Protein AF-A0A9W8Y6K2-F1 (afdb_monomer_lite)

Organism: NCBI:txid798079

pLDDT: mean 76.39, std 22.34, range [32.06, 98.31]

Structure (mmCIF, N/CA/C/O backbone):
data_AF-A0A9W8Y6K2-F1
#
_entry.id   AF-A0A9W8Y6K2-F1
#
loop_
_atom_site.group_PDB
_atom_site.id
_atom_site.type_symbol
_atom_site.label_atom_id
_atom_site.label_alt_id
_atom_site.label_comp_id
_atom_site.label_asym_id
_atom_site.label_entity_id
_atom_site.label_seq_id
_atom_site.pdbx_PDB_ins_code
_atom_site.Cartn_x
_atom_site.Cartn_y
_atom_site.Cartn_z
_atom_site.occupancy
_atom_site.B_iso_or_equiv
_atom_site.auth_seq_id
_atom_site.auth_comp_id
_atom_site.auth_asym_id
_atom_site.auth_atom_id
_atom_site.pdbx_PDB_model_num
ATOM 1 N N . MET A 1 1 ? 18.551 -2.194 75.663 1.00 46.19 1 MET A N 1
ATOM 2 C CA . MET A 1 1 ? 18.804 -1.343 74.480 1.00 46.19 1 MET A CA 1
ATOM 3 C C . MET A 1 1 ? 17.542 -0.547 74.169 1.00 46.19 1 MET A C 1
ATOM 5 O O . MET A 1 1 ? 16.538 -1.172 73.853 1.00 46.19 1 MET A O 1
ATOM 9 N N . PRO A 1 2 ? 17.542 0.784 74.341 1.00 42.97 2 PRO A N 1
ATOM 10 C CA . PRO A 1 2 ? 16.407 1.641 74.000 1.00 42.97 2 PRO A CA 1
ATOM 11 C C . PRO A 1 2 ? 16.516 2.227 72.570 1.00 42.97 2 PRO A C 1
ATOM 13 O O . PRO A 1 2 ? 17.624 2.311 72.036 1.00 42.97 2 PRO A O 1
ATOM 16 N N . PRO A 1 3 ? 15.392 2.627 71.938 1.00 51.25 3 PRO A N 1
ATOM 17 C CA . PRO A 1 3 ? 15.334 2.970 70.515 1.00 51.25 3 PRO A CA 1
ATOM 18 C C . PRO A 1 3 ? 15.754 4.418 70.205 1.00 51.25 3 PRO A C 1
ATOM 20 O O . PRO A 1 3 ? 15.460 5.353 70.956 1.00 51.25 3 PRO A O 1
ATOM 23 N N . ALA A 1 4 ? 16.406 4.604 69.052 1.00 50.44 4 ALA A N 1
ATOM 24 C CA . ALA A 1 4 ? 16.845 5.901 68.542 1.00 50.44 4 ALA A CA 1
ATOM 25 C C . ALA A 1 4 ? 15.690 6.703 67.909 1.00 50.44 4 ALA A C 1
ATOM 27 O O . ALA A 1 4 ? 14.851 6.180 67.175 1.00 50.44 4 ALA A O 1
ATOM 28 N N . LYS A 1 5 ? 15.660 8.000 68.229 1.00 55.72 5 LYS A N 1
ATOM 29 C CA . LYS A 1 5 ? 14.608 8.971 67.906 1.00 55.72 5 LYS A CA 1
ATOM 30 C C . LYS A 1 5 ? 14.723 9.509 66.472 1.00 55.72 5 LYS A C 1
ATOM 32 O O . LYS A 1 5 ? 15.800 9.886 66.023 1.00 55.72 5 LYS A O 1
ATOM 37 N N . ARG A 1 6 ? 13.565 9.642 65.812 1.00 43.78 6 ARG A N 1
ATOM 38 C CA . ARG A 1 6 ? 13.321 10.411 64.575 1.00 43.78 6 ARG A CA 1
ATOM 39 C C . ARG A 1 6 ? 13.702 11.889 64.747 1.00 43.78 6 ARG A C 1
ATOM 41 O O . ARG A 1 6 ? 13.221 12.533 65.677 1.00 43.78 6 ARG A O 1
ATOM 48 N N . GLN A 1 7 ? 14.457 12.446 63.798 1.00 52.84 7 GLN A N 1
ATOM 49 C CA . GLN A 1 7 ? 14.624 13.894 63.627 1.00 52.84 7 GLN A CA 1
ATOM 50 C C . GLN A 1 7 ? 13.705 14.422 62.517 1.00 52.84 7 GLN A C 1
ATOM 52 O O . GLN A 1 7 ? 13.618 13.862 61.426 1.00 52.84 7 GLN A O 1
ATOM 57 N N . LYS A 1 8 ? 13.011 15.515 62.835 1.00 43.62 8 LYS A N 1
ATOM 58 C CA . LYS A 1 8 ? 12.066 16.264 62.003 1.00 43.62 8 LYS A CA 1
ATOM 59 C C . LYS A 1 8 ? 12.804 17.522 61.525 1.00 43.62 8 LYS A C 1
ATOM 61 O O . LYS A 1 8 ? 13.255 18.292 62.366 1.00 43.62 8 LYS A O 1
ATOM 66 N N . LYS A 1 9 ? 12.955 17.732 60.213 1.00 47.44 9 LYS A N 1
ATOM 67 C CA . LYS A 1 9 ? 13.450 19.003 59.653 1.00 47.44 9 LYS A CA 1
ATOM 68 C C . LYS A 1 9 ? 12.265 19.844 59.186 1.00 47.44 9 LYS A C 1
ATOM 70 O O . LYS A 1 9 ? 11.603 19.510 58.212 1.00 47.44 9 LYS A O 1
ATOM 75 N N . THR A 1 10 ? 12.016 20.925 59.910 1.00 37.66 10 THR A N 1
ATOM 76 C CA . THR A 1 10 ? 11.231 22.092 59.494 1.00 37.66 10 THR A CA 1
ATOM 77 C C . THR A 1 10 ? 12.147 23.065 58.756 1.00 37.66 10 THR A C 1
ATOM 79 O O . THR A 1 10 ? 13.242 23.350 59.240 1.00 37.66 10 THR A O 1
ATOM 82 N N . ARG A 1 11 ? 11.703 23.607 57.619 1.00 42.69 11 ARG A N 1
ATOM 83 C CA . ARG A 1 11 ? 12.325 24.775 56.986 1.00 42.69 11 ARG A CA 1
ATOM 84 C C . ARG A 1 11 ? 11.222 25.777 56.654 1.00 42.69 11 ARG A C 1
ATOM 86 O O . ARG A 1 11 ? 10.416 25.529 55.767 1.00 42.69 11 ARG A O 1
ATOM 93 N N . ASN A 1 12 ? 11.199 26.864 57.420 1.00 38.53 12 ASN A N 1
ATOM 94 C CA . ASN A 1 12 ? 10.511 28.104 57.085 1.00 38.53 12 ASN A CA 1
ATOM 95 C C . ASN A 1 12 ? 11.448 28.946 56.214 1.00 38.53 12 ASN A C 1
ATOM 97 O O . ASN A 1 12 ? 12.635 29.060 56.523 1.00 38.53 12 ASN A O 1
ATOM 101 N N . SER A 1 13 ? 10.897 29.584 55.191 1.00 49.97 13 SER A N 1
ATOM 102 C CA . SER A 1 13 ? 11.364 30.886 54.717 1.00 49.97 13 SER A CA 1
ATOM 103 C C . SER A 1 13 ? 10.164 31.603 54.128 1.00 49.97 13 SER A C 1
ATOM 105 O O . SER A 1 13 ? 9.477 31.080 53.255 1.00 49.97 13 SER A O 1
ATOM 107 N N . ASP A 1 14 ? 9.929 32.758 54.719 1.00 41.88 14 ASP A N 1
ATOM 108 C CA . ASP A 1 14 ? 8.818 33.670 54.550 1.00 41.88 14 ASP A CA 1
ATOM 109 C C . ASP A 1 14 ? 9.194 34.776 53.546 1.00 41.88 14 ASP A C 1
ATOM 111 O O . ASP A 1 14 ? 10.378 35.019 53.310 1.00 41.88 14 ASP A O 1
ATOM 115 N N . VAL A 1 15 ? 8.165 35.495 53.085 1.00 41.09 15 VAL A N 1
ATOM 116 C CA . VAL A 1 15 ? 8.182 36.901 52.621 1.00 41.09 15 VAL A CA 1
ATOM 117 C C . VAL A 1 15 ? 8.773 37.223 51.233 1.00 41.09 15 VAL A C 1
ATOM 119 O O . VAL A 1 15 ? 9.983 37.260 51.025 1.00 41.09 15 VAL A O 1
ATOM 122 N N . SER A 1 16 ? 7.895 37.633 50.300 1.00 44.41 16 SER A N 1
ATOM 123 C CA . SER A 1 16 ? 7.721 39.053 49.896 1.00 44.41 16 SER A CA 1
ATOM 124 C C . SER A 1 16 ? 6.604 39.228 48.852 1.00 44.41 16 SER A C 1
ATOM 126 O O . SER A 1 16 ? 6.629 38.609 47.792 1.00 44.41 16 SER A O 1
ATOM 128 N N . GLN A 1 17 ? 5.642 40.106 49.155 1.00 48.38 17 GLN A N 1
ATOM 129 C CA . GLN A 1 17 ? 4.711 40.731 48.205 1.00 48.38 17 GLN A CA 1
ATOM 130 C C . GLN A 1 17 ? 5.398 41.907 47.493 1.00 48.38 17 GLN A C 1
ATOM 132 O O . GLN A 1 17 ? 6.101 42.660 48.162 1.00 48.38 17 GLN A O 1
ATOM 137 N N . ALA A 1 18 ? 5.110 42.121 46.203 1.00 39.31 18 ALA A N 1
ATOM 138 C CA . ALA A 1 18 ? 4.993 43.455 45.597 1.00 39.31 18 ALA A CA 1
ATOM 139 C C . ALA A 1 18 ? 4.354 43.387 44.192 1.00 39.31 18 ALA A C 1
ATOM 141 O O . ALA A 1 18 ? 4.832 42.678 43.311 1.00 39.31 18 ALA A O 1
ATOM 142 N N . ASP A 1 19 ? 3.252 44.124 44.056 1.00 40.62 19 ASP A N 1
ATOM 143 C CA . ASP A 1 19 ? 2.810 44.987 42.952 1.00 40.62 19 ASP A CA 1
ATOM 144 C C . ASP A 1 19 ? 2.919 44.553 41.479 1.00 40.62 19 ASP A C 1
ATOM 146 O O . ASP A 1 19 ? 3.982 44.380 40.893 1.00 40.62 19 ASP A O 1
ATOM 150 N N . SER A 1 20 ? 1.751 44.535 40.829 1.00 45.69 20 SER A N 1
ATOM 151 C CA . SER A 1 20 ? 1.578 44.510 39.373 1.00 45.69 20 SER A CA 1
ATOM 152 C C . SER A 1 20 ? 1.097 45.873 38.866 1.00 45.69 20 SER A C 1
ATOM 154 O O . SER A 1 20 ? 0.128 46.401 39.419 1.00 45.69 20 SER A O 1
ATOM 156 N N . PRO A 1 21 ? 1.635 46.388 37.746 1.00 54.62 21 PRO A N 1
ATOM 157 C CA . PRO A 1 21 ? 0.923 47.348 36.920 1.00 54.62 21 PRO A CA 1
ATOM 158 C C . PRO A 1 21 ? 0.493 46.755 35.569 1.00 54.62 21 PRO A C 1
ATOM 160 O O . PRO A 1 21 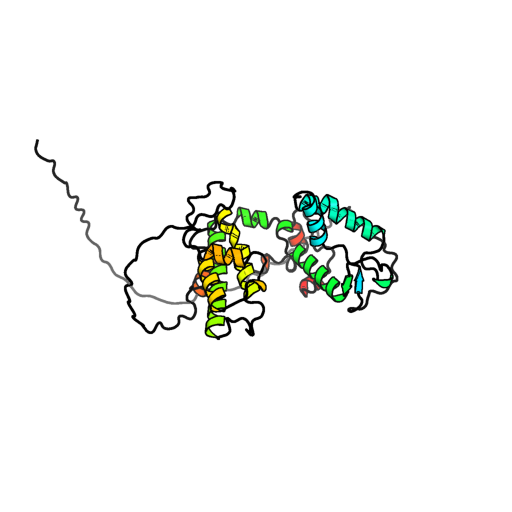? 1.166 45.930 34.956 1.00 54.62 21 PRO A O 1
ATOM 163 N N . LYS A 1 22 ? -0.670 47.234 35.119 1.00 51.78 22 LYS A N 1
ATOM 164 C CA . LYS A 1 22 ? -1.253 47.078 33.781 1.00 51.78 22 LYS A CA 1
ATOM 165 C C . LYS A 1 22 ? -0.475 47.871 32.722 1.00 51.78 22 LYS A C 1
ATOM 167 O O . LYS A 1 22 ? -0.221 49.049 32.945 1.00 51.78 22 LYS A O 1
ATOM 172 N N . SER A 1 23 ? -0.313 47.286 31.537 1.00 38.06 23 SER A N 1
ATOM 173 C CA . SER A 1 23 ? -0.364 47.883 30.177 1.00 38.06 23 SER A CA 1
ATOM 174 C C . SER A 1 23 ? 0.177 46.811 29.211 1.00 38.06 23 SER A C 1
ATOM 176 O O . SER A 1 23 ? 0.961 45.974 29.632 1.00 38.06 23 SER A O 1
ATOM 178 N N . GLY A 1 24 ? -0.181 46.653 27.941 1.00 33.06 24 GLY A N 1
ATOM 179 C CA . GLY A 1 24 ? -0.973 47.376 26.951 1.00 33.06 24 GLY A CA 1
ATOM 180 C C . GLY A 1 24 ? -0.531 46.850 25.565 1.00 33.06 24 GLY A C 1
ATOM 181 O O . GLY A 1 24 ? 0.609 46.420 25.451 1.00 33.06 24 GLY A O 1
ATOM 182 N N . ALA A 1 25 ? -1.446 46.862 24.585 1.00 36.91 25 ALA A N 1
ATOM 183 C CA . ALA A 1 25 ? -1.280 46.868 23.111 1.00 36.91 25 ALA A CA 1
ATOM 184 C C . ALA A 1 25 ? -0.186 45.976 22.462 1.00 36.91 25 ALA A C 1
ATOM 186 O O . ALA A 1 25 ? 0.996 46.101 22.740 1.00 36.91 25 ALA A O 1
ATOM 187 N N . ASP A 1 26 ? -0.513 44.991 21.624 1.00 39.78 26 ASP A N 1
ATOM 188 C CA . ASP A 1 26 ? -1.070 45.072 20.257 1.00 39.78 26 ASP A CA 1
ATOM 189 C C . ASP A 1 26 ? -0.074 45.544 19.167 1.00 39.78 26 ASP A C 1
ATOM 191 O O . ASP A 1 26 ? 0.612 46.552 19.304 1.00 39.78 26 ASP A O 1
ATOM 195 N N . SER A 1 27 ? -0.086 44.800 18.053 1.00 43.47 27 SER A N 1
ATOM 196 C CA . SER A 1 27 ? 0.518 45.054 16.736 1.00 43.47 27 SER A CA 1
ATOM 197 C C . SER A 1 27 ? 2.053 45.076 16.585 1.00 43.47 27 SER A C 1
ATOM 199 O O . SER A 1 27 ? 2.699 46.117 16.701 1.00 43.47 27 SER A O 1
ATOM 201 N N . SER A 1 28 ? 2.604 43.991 16.030 1.00 37.81 28 SER A N 1
ATOM 202 C CA . SER A 1 28 ? 3.792 44.046 15.163 1.00 37.81 28 SER A CA 1
ATOM 203 C C . SER A 1 28 ? 3.487 43.453 13.782 1.00 37.81 28 SER A C 1
ATOM 205 O O . SER A 1 28 ? 3.447 42.244 13.569 1.00 37.81 28 SER A O 1
ATOM 207 N N . LYS A 1 29 ? 3.253 44.366 12.832 1.00 40.91 29 LYS A N 1
ATOM 208 C CA . LYS A 1 29 ? 3.307 44.145 11.385 1.00 40.91 29 LYS A CA 1
ATOM 209 C C . LYS A 1 29 ? 4.752 43.833 10.990 1.00 40.91 29 LYS A C 1
ATOM 211 O O . LYS A 1 29 ? 5.634 44.652 11.239 1.00 40.91 29 LYS A O 1
ATOM 216 N N . THR A 1 30 ? 4.996 42.707 10.331 1.00 36.72 30 THR A N 1
ATOM 217 C CA . THR A 1 30 ? 6.243 42.467 9.598 1.00 36.72 30 THR A CA 1
ATOM 218 C C . THR A 1 30 ? 6.095 42.995 8.173 1.00 36.72 30 THR A C 1
ATOM 220 O O . THR A 1 30 ? 5.321 42.479 7.370 1.00 36.72 30 THR A O 1
ATOM 223 N N . ASN A 1 31 ? 6.834 44.070 7.891 1.00 32.06 31 ASN A N 1
ATOM 224 C CA . ASN A 1 31 ? 7.101 44.574 6.549 1.00 32.06 31 ASN A CA 1
ATOM 225 C C . ASN A 1 31 ? 7.901 43.524 5.769 1.00 32.06 31 ASN A C 1
ATOM 227 O O . ASN A 1 31 ? 8.999 43.155 6.177 1.00 32.06 31 ASN A O 1
ATOM 231 N N . MET A 1 32 ? 7.358 43.084 4.636 1.00 38.00 32 MET A N 1
ATOM 232 C CA . MET A 1 32 ? 8.141 42.528 3.540 1.00 38.00 32 MET A CA 1
ATOM 233 C C . MET A 1 32 ? 8.604 43.687 2.670 1.00 38.00 32 MET A C 1
ATOM 235 O O . MET A 1 32 ? 7.769 44.401 2.125 1.00 38.00 32 MET A O 1
ATOM 239 N N . ASN A 1 33 ? 9.913 43.877 2.581 1.00 43.91 33 ASN A N 1
ATOM 240 C CA . ASN A 1 33 ? 10.610 44.470 1.448 1.00 43.91 33 ASN A CA 1
ATOM 241 C C . ASN A 1 33 ? 12.092 44.340 1.764 1.00 43.91 33 ASN A C 1
ATOM 243 O O . ASN A 1 33 ? 12.583 45.116 2.567 1.00 43.91 33 ASN A O 1
ATOM 247 N N . ASP A 1 34 ? 12.764 43.377 1.143 1.00 37.81 34 ASP A N 1
ATOM 248 C CA . ASP A 1 34 ? 14.104 43.622 0.629 1.00 37.81 34 ASP A CA 1
ATOM 249 C C . ASP A 1 34 ? 14.299 42.797 -0.642 1.00 37.81 34 ASP A C 1
ATOM 251 O O . ASP A 1 34 ? 14.126 41.580 -0.702 1.00 37.81 34 ASP A O 1
ATOM 255 N N . ARG A 1 35 ? 14.526 43.568 -1.698 1.00 44.28 35 ARG A N 1
ATOM 256 C CA . ARG A 1 35 ? 14.715 43.203 -3.089 1.00 44.28 35 ARG A CA 1
ATOM 257 C C . ARG A 1 35 ? 16.220 43.224 -3.297 1.00 44.28 35 ARG A C 1
ATOM 259 O O . ARG A 1 35 ? 16.773 44.297 -3.519 1.00 44.28 35 ARG A O 1
ATOM 266 N N . GLU A 1 36 ? 16.872 42.070 -3.226 1.00 40.31 36 GLU A N 1
ATOM 267 C CA . GLU A 1 36 ? 18.277 41.957 -3.614 1.00 40.31 36 GLU A CA 1
ATOM 268 C C . GLU A 1 36 ? 18.395 41.535 -5.081 1.00 40.31 36 GLU A C 1
ATOM 270 O O . GLU A 1 36 ? 18.145 40.407 -5.495 1.00 40.31 36 GLU A O 1
ATOM 275 N N . THR A 1 37 ? 18.670 42.571 -5.864 1.00 37.56 37 THR A N 1
ATOM 276 C CA . THR A 1 37 ? 19.507 42.668 -7.058 1.00 37.56 37 THR A CA 1
ATOM 277 C C . THR A 1 37 ? 20.209 41.382 -7.509 1.00 37.56 37 THR A C 1
ATOM 279 O O . THR A 1 37 ? 21.143 40.894 -6.879 1.00 37.56 37 THR A O 1
ATOM 282 N N . LEU A 1 38 ? 19.801 40.916 -8.690 1.00 35.91 38 LEU A N 1
ATOM 283 C CA . LEU A 1 38 ? 20.507 39.944 -9.518 1.00 35.91 38 LEU A CA 1
ATOM 284 C C . LEU A 1 38 ? 21.890 40.487 -9.906 1.00 35.91 38 LEU A C 1
ATOM 286 O O . LEU A 1 38 ? 21.989 41.496 -10.605 1.00 35.91 38 LEU A O 1
ATOM 290 N N . GLY A 1 39 ? 22.940 39.799 -9.463 1.00 33.88 39 GLY A N 1
ATOM 291 C CA . GLY A 1 39 ? 24.280 39.906 -10.025 1.00 33.88 39 GLY A CA 1
ATOM 292 C C . GLY A 1 39 ? 24.435 38.903 -11.163 1.00 33.88 39 GLY A C 1
ATOM 293 O O . GLY A 1 39 ? 24.404 37.695 -10.939 1.00 33.88 39 GLY A O 1
ATOM 294 N N . GLU A 1 40 ? 24.585 39.413 -12.382 1.00 44.75 40 GLU A N 1
ATOM 295 C CA . GLU A 1 40 ? 25.023 38.648 -13.546 1.00 44.75 40 GLU A CA 1
ATOM 296 C C . GLU A 1 40 ? 26.432 38.094 -13.293 1.00 44.75 40 GLU A C 1
ATOM 298 O O . GLU A 1 40 ? 27.392 38.851 -13.150 1.00 44.75 40 GLU A O 1
ATOM 303 N N . ILE A 1 41 ? 26.570 36.767 -13.269 1.00 39.19 41 ILE A N 1
ATOM 304 C CA . ILE A 1 41 ? 27.863 36.096 -13.413 1.00 39.19 41 ILE A CA 1
ATOM 305 C C . ILE A 1 41 ? 27.817 35.310 -14.720 1.00 39.19 41 ILE A C 1
ATOM 307 O O . ILE A 1 41 ? 27.288 34.204 -14.804 1.00 39.19 41 ILE A O 1
ATOM 311 N N . SER A 1 42 ? 28.372 35.933 -15.757 1.00 44.38 42 SER A N 1
ATOM 312 C CA . SER A 1 42 ? 28.774 35.291 -17.004 1.00 44.38 42 SER A CA 1
ATOM 313 C C . SER A 1 42 ? 30.038 34.468 -16.739 1.00 44.38 42 SER A C 1
ATOM 315 O O . SER A 1 42 ? 31.146 35.001 -16.774 1.00 44.38 42 SER A O 1
ATOM 317 N N . GLY A 1 43 ? 29.864 33.176 -16.462 1.00 33.97 43 GLY A N 1
ATOM 318 C CA . GLY A 1 43 ? 30.931 32.176 -16.404 1.00 33.97 43 GLY A CA 1
ATOM 319 C C . GLY A 1 43 ? 30.813 31.222 -17.587 1.00 33.97 43 GLY A C 1
ATOM 320 O O . GLY A 1 43 ? 29.940 30.362 -17.617 1.00 33.97 43 GLY A O 1
ATOM 321 N N . ASN A 1 44 ? 31.667 31.429 -18.583 1.00 45.19 44 ASN A N 1
ATOM 322 C CA . ASN A 1 44 ? 31.786 30.618 -19.785 1.00 45.19 44 ASN A CA 1
ATOM 323 C C . ASN A 1 44 ? 32.783 29.480 -19.514 1.00 45.19 44 ASN A C 1
ATOM 325 O O . ASN A 1 44 ? 33.960 29.632 -19.823 1.00 45.19 44 ASN A O 1
ATOM 329 N N . ASP A 1 45 ? 32.318 28.369 -18.940 1.00 34.69 45 ASP A N 1
ATOM 330 C CA . ASP A 1 45 ? 33.115 27.146 -18.791 1.00 34.69 45 ASP A CA 1
ATOM 331 C C . ASP A 1 45 ? 32.521 26.032 -19.654 1.00 34.69 45 ASP A C 1
ATOM 333 O O . ASP A 1 45 ? 31.600 25.303 -19.282 1.00 34.69 45 ASP A O 1
ATOM 337 N N . GLY A 1 46 ? 33.073 25.918 -20.862 1.00 40.94 46 GLY A N 1
ATOM 338 C CA . GLY A 1 46 ? 32.866 24.784 -21.746 1.00 40.94 46 GLY A CA 1
ATOM 339 C C . GLY A 1 46 ? 33.574 23.549 -21.200 1.00 40.94 46 GLY A C 1
ATOM 340 O O . GLY A 1 46 ? 34.698 23.253 -21.595 1.00 40.94 46 GLY A O 1
ATOM 341 N N . VAL A 1 47 ? 32.900 22.805 -20.325 1.00 35.38 47 VAL A N 1
ATOM 342 C CA . VAL A 1 47 ? 33.283 21.433 -19.979 1.00 35.38 47 VAL A CA 1
ATOM 343 C C . VAL A 1 47 ? 32.361 20.487 -20.739 1.00 35.38 47 VAL A C 1
ATOM 345 O O . VAL A 1 47 ? 31.216 20.241 -20.367 1.00 35.38 47 VAL A O 1
ATOM 348 N N . ASN A 1 48 ? 32.872 19.979 -21.859 1.00 41.41 48 ASN A N 1
ATOM 349 C CA . ASN A 1 48 ? 32.245 18.927 -22.647 1.00 41.41 48 ASN A CA 1
ATOM 350 C C . ASN A 1 48 ? 32.335 17.597 -21.879 1.00 41.41 48 ASN A C 1
ATOM 352 O O . ASN A 1 48 ? 33.237 16.794 -22.111 1.00 41.41 48 ASN A O 1
ATOM 356 N N . HIS A 1 49 ? 31.416 17.376 -20.938 1.00 36.84 49 HIS A N 1
ATOM 357 C CA . HIS A 1 49 ? 31.179 16.056 -20.367 1.00 36.84 49 HIS A CA 1
ATOM 358 C C . HIS A 1 49 ? 30.330 15.241 -21.347 1.00 36.84 49 HIS A C 1
ATOM 360 O O . HIS A 1 49 ? 29.101 15.291 -21.334 1.00 36.84 49 HIS A O 1
ATOM 366 N N . GLN A 1 50 ? 30.999 14.463 -22.200 1.00 35.50 50 GLN A N 1
ATOM 367 C CA . GLN A 1 50 ? 30.368 13.313 -22.839 1.00 35.50 50 GLN A CA 1
ATOM 368 C C . GLN A 1 50 ? 29.979 12.322 -21.739 1.00 35.50 50 GLN A C 1
ATOM 370 O O . GLN A 1 50 ? 30.826 11.637 -21.171 1.00 35.50 50 GLN A O 1
ATOM 375 N N . SER A 1 51 ? 28.690 12.303 -21.408 1.00 36.28 51 SER A N 1
ATOM 376 C CA . SER A 1 51 ? 28.095 11.324 -20.504 1.00 36.28 51 SER A CA 1
ATOM 377 C C . SER A 1 51 ? 28.070 9.953 -21.197 1.00 36.28 51 SER A C 1
ATOM 379 O O . SER A 1 51 ? 27.447 9.833 -22.256 1.00 36.28 51 SER A O 1
ATOM 381 N N . PRO A 1 52 ? 28.717 8.912 -20.647 1.00 36.41 52 PRO A N 1
ATOM 382 C CA . PRO A 1 52 ? 28.606 7.555 -21.150 1.00 36.41 52 PRO A CA 1
ATOM 383 C C . PRO A 1 52 ? 27.375 6.925 -20.498 1.00 36.41 52 PRO A C 1
ATOM 385 O O . PRO A 1 52 ? 27.477 6.257 -19.482 1.00 36.41 52 PRO A O 1
ATOM 388 N N . ASN A 1 53 ? 26.195 7.254 -21.012 1.00 38.59 53 ASN A N 1
ATOM 389 C CA . ASN A 1 53 ? 24.971 6.475 -20.825 1.00 38.59 53 ASN A CA 1
ATOM 390 C C . ASN A 1 53 ? 23.946 6.979 -21.840 1.00 38.59 53 ASN A C 1
ATOM 392 O O . ASN A 1 53 ? 22.915 7.560 -21.514 1.00 38.59 53 ASN A O 1
ATOM 396 N N . GLN A 1 54 ? 24.259 6.769 -23.116 1.00 35.38 54 GLN A N 1
ATOM 397 C CA . GLN A 1 54 ? 23.188 6.452 -24.043 1.00 35.38 54 GLN A CA 1
ATOM 398 C C . GLN A 1 54 ? 22.758 5.048 -23.642 1.00 35.38 54 GLN A C 1
ATOM 400 O O . GLN A 1 54 ? 23.463 4.086 -23.940 1.00 35.38 54 GLN A O 1
ATOM 405 N N . SER A 1 55 ? 21.643 4.939 -22.915 1.00 44.88 55 SER A N 1
ATOM 406 C CA . SER A 1 55 ? 20.844 3.726 -23.003 1.00 44.88 55 SER A CA 1
ATOM 407 C C . SER A 1 55 ? 20.749 3.423 -24.491 1.00 44.88 55 SER A C 1
ATOM 409 O O . SER A 1 55 ? 20.405 4.305 -25.289 1.00 44.88 55 SER A O 1
ATOM 411 N N . GLU A 1 56 ? 21.200 2.237 -24.891 1.00 42.06 56 GLU A N 1
ATOM 412 C CA . GLU A 1 56 ? 20.950 1.752 -26.232 1.00 42.06 56 GLU A CA 1
ATOM 413 C C . GLU A 1 56 ? 19.435 1.818 -26.389 1.00 42.06 56 GLU A C 1
ATOM 415 O O . GLU A 1 56 ? 18.693 0.988 -25.869 1.00 42.06 56 GLU A O 1
ATOM 420 N N . LYS A 1 57 ? 18.955 2.888 -27.033 1.00 47.28 57 LYS A N 1
ATOM 421 C CA . LYS A 1 57 ? 17.671 2.892 -27.700 1.00 47.28 57 LYS A CA 1
ATOM 422 C C . LYS A 1 57 ? 17.805 1.727 -28.654 1.00 47.28 57 LYS A C 1
ATOM 424 O O . LYS A 1 57 ? 18.386 1.900 -29.729 1.00 47.28 57 LYS A O 1
ATOM 429 N N . ASP A 1 58 ? 17.358 0.554 -28.200 1.00 51.50 58 ASP A N 1
ATOM 430 C CA . ASP A 1 58 ? 16.971 -0.567 -29.034 1.00 51.50 58 ASP A CA 1
ATOM 431 C C . ASP A 1 58 ? 16.283 0.112 -30.215 1.00 51.50 58 ASP A C 1
ATOM 433 O O . ASP A 1 58 ? 15.229 0.734 -30.054 1.00 51.50 58 ASP A O 1
ATOM 437 N N . LYS A 1 59 ? 16.972 0.166 -31.362 1.00 48.50 59 LYS A N 1
ATOM 438 C CA . LYS A 1 59 ? 16.428 0.717 -32.599 1.00 48.50 59 LYS A CA 1
ATOM 439 C C . LYS A 1 59 ? 15.390 -0.303 -33.031 1.00 48.50 59 LYS A C 1
ATOM 441 O O . LYS A 1 59 ? 15.663 -1.122 -33.901 1.00 48.50 59 LYS A O 1
ATOM 446 N N . SER A 1 60 ? 14.267 -0.333 -32.318 1.00 52.53 60 SER A N 1
ATOM 447 C CA . SER A 1 60 ? 13.141 -1.175 -32.639 1.00 52.53 60 SER A CA 1
ATOM 448 C C . SER A 1 60 ? 12.699 -0.720 -34.014 1.00 52.53 60 SER A C 1
ATOM 450 O O . SER A 1 60 ? 12.366 0.445 -34.248 1.00 52.53 60 SER A O 1
ATOM 452 N N . ASP A 1 61 ? 12.843 -1.643 -34.943 1.00 52.72 61 ASP A N 1
ATOM 453 C CA . ASP A 1 61 ? 12.525 -1.510 -36.348 1.00 52.72 61 ASP A CA 1
ATOM 454 C C . ASP A 1 61 ? 10.990 -1.483 -36.475 1.00 52.72 61 ASP A C 1
ATOM 456 O O . ASP A 1 61 ? 10.375 -2.438 -36.929 1.00 52.72 61 ASP A O 1
ATOM 460 N N . ASP A 1 62 ? 10.338 -0.440 -35.948 1.00 51.31 62 ASP A N 1
ATOM 461 C CA . ASP A 1 62 ? 8.887 -0.413 -35.759 1.00 51.31 62 ASP A CA 1
ATOM 462 C C . ASP A 1 62 ? 8.255 0.809 -36.422 1.00 51.31 62 ASP A C 1
ATOM 464 O O . ASP A 1 62 ? 8.101 1.893 -35.866 1.00 51.31 62 ASP A O 1
ATOM 468 N N . THR A 1 63 ? 7.818 0.574 -37.655 1.00 67.69 63 THR A N 1
ATOM 469 C CA . THR A 1 63 ? 6.730 1.323 -38.297 1.00 67.69 63 THR A CA 1
ATOM 470 C C . THR A 1 63 ? 5.352 0.768 -37.911 1.00 67.69 63 THR A C 1
ATOM 472 O O . THR A 1 63 ? 4.342 1.163 -38.499 1.00 67.69 63 THR A O 1
ATOM 475 N N . LYS A 1 64 ? 5.272 -0.156 -36.942 1.00 80.62 64 LYS A N 1
ATOM 476 C CA . LYS A 1 64 ? 3.995 -0.670 -36.446 1.00 80.62 64 LYS A CA 1
ATOM 477 C C . LYS A 1 64 ? 3.313 0.405 -35.603 1.00 80.62 64 LYS A C 1
ATOM 479 O O . LYS A 1 64 ? 3.899 0.946 -34.674 1.00 80.62 64 LYS A O 1
ATOM 484 N N . ALA A 1 65 ? 2.075 0.727 -35.964 1.00 90.62 65 ALA A N 1
ATOM 485 C CA . ALA A 1 65 ? 1.233 1.590 -35.148 1.00 90.62 65 ALA A CA 1
ATOM 486 C C . ALA A 1 65 ? 0.989 0.936 -33.779 1.00 90.62 65 ALA A C 1
ATOM 488 O O . ALA A 1 65 ? 0.834 -0.286 -33.709 1.00 90.62 65 ALA A O 1
ATOM 489 N N . ASP A 1 66 ? 0.916 1.751 -32.726 1.00 91.94 66 ASP A N 1
ATOM 490 C CA . ASP A 1 66 ? 0.590 1.273 -31.383 1.00 91.94 66 ASP A CA 1
ATOM 491 C C . ASP A 1 66 ? -0.755 0.516 -31.366 1.00 91.94 66 ASP A C 1
ATOM 493 O O . ASP A 1 66 ? -1.679 0.880 -32.111 1.00 91.94 66 ASP A O 1
ATOM 497 N N . PRO A 1 67 ? -0.903 -0.518 -30.513 1.00 95.19 67 PRO A N 1
ATOM 498 C CA . PRO A 1 67 ? -2.175 -1.207 -30.330 1.00 95.19 67 PRO A CA 1
ATOM 499 C C . PRO A 1 67 ? -3.290 -0.240 -29.915 1.00 95.19 67 PRO A C 1
ATOM 501 O O . PRO A 1 67 ? -3.067 0.755 -29.219 1.00 95.19 67 PRO A O 1
ATOM 504 N N . LYS A 1 68 ? -4.533 -0.535 -30.304 1.00 96.00 68 LYS A N 1
ATOM 505 C CA . LYS A 1 68 ? -5.687 0.236 -29.825 1.00 96.00 68 LYS A CA 1
ATOM 506 C C . LYS A 1 68 ? -5.881 -0.007 -28.323 1.00 96.00 68 LYS A C 1
ATOM 508 O O . LYS A 1 68 ? -5.543 -1.082 -27.837 1.00 96.00 68 LYS A O 1
ATOM 513 N N . PRO A 1 69 ? -6.522 0.917 -27.583 1.00 95.75 69 PRO A N 1
ATOM 514 C CA . PRO A 1 69 ? -6.713 0.784 -26.132 1.00 95.75 69 PRO A CA 1
ATOM 515 C C . PRO A 1 69 ? -7.313 -0.558 -25.666 1.00 95.75 69 PRO A C 1
ATOM 517 O O . PRO A 1 69 ? -6.981 -1.052 -24.590 1.00 95.75 69 PRO A O 1
ATOM 520 N N . HIS A 1 70 ? -8.186 -1.163 -26.476 1.00 97.19 70 HIS A N 1
ATOM 521 C CA . HIS A 1 70 ? -8.860 -2.430 -26.166 1.00 97.19 70 HIS A CA 1
ATOM 522 C C . HIS A 1 70 ? -8.257 -3.647 -26.877 1.00 97.19 70 HIS A C 1
ATOM 524 O O . HIS A 1 70 ? -8.804 -4.744 -26.766 1.00 97.19 70 HIS A O 1
ATOM 530 N N . ASP A 1 71 ? -7.154 -3.470 -27.605 1.00 97.62 71 ASP A N 1
ATOM 531 C CA . ASP A 1 71 ? -6.408 -4.601 -28.136 1.00 97.62 71 ASP A CA 1
ATOM 532 C C . ASP A 1 71 ? -5.709 -5.319 -26.976 1.00 97.62 71 ASP A C 1
ATOM 534 O O . ASP A 1 71 ? -5.263 -4.705 -26.003 1.00 97.62 71 ASP A O 1
ATOM 538 N N . TYR A 1 72 ? -5.638 -6.643 -27.066 1.00 97.94 72 TYR A N 1
ATOM 539 C CA . TYR A 1 72 ? -4.876 -7.449 -26.123 1.00 97.94 72 TYR A CA 1
ATOM 540 C C . TYR A 1 72 ? -3.448 -7.589 -26.626 1.00 97.94 72 TYR A C 1
ATOM 542 O O . TYR A 1 72 ? -3.223 -7.787 -27.820 1.00 97.94 72 TYR A O 1
ATOM 550 N N . ILE A 1 73 ? -2.503 -7.546 -25.697 1.00 98.12 73 ILE A N 1
ATOM 551 C CA . ILE A 1 73 ? -1.090 -7.809 -25.936 1.00 98.12 73 ILE A CA 1
ATOM 552 C C . ILE A 1 73 ? -0.616 -8.956 -25.048 1.00 98.12 73 ILE A C 1
ATOM 554 O O . ILE A 1 73 ? -1.161 -9.187 -23.967 1.00 98.12 73 ILE A O 1
ATOM 558 N N . CYS A 1 74 ? 0.411 -9.668 -25.491 1.00 98.19 74 CYS A N 1
ATOM 559 C CA . CYS A 1 74 ? 1.163 -10.583 -24.649 1.00 98.19 74 CYS A CA 1
ATOM 560 C C . CYS A 1 74 ? 2.009 -9.786 -23.642 1.00 98.19 74 CYS A C 1
ATOM 562 O O . CYS A 1 74 ? 2.758 -8.884 -24.021 1.00 98.19 74 CYS A O 1
ATOM 564 N N . ILE A 1 75 ? 1.903 -10.125 -22.359 1.00 97.38 75 ILE A N 1
ATOM 565 C CA . ILE A 1 75 ? 2.744 -9.566 -21.288 1.00 97.38 75 ILE A CA 1
ATOM 566 C C . ILE A 1 75 ? 3.755 -10.608 -20.823 1.00 97.38 75 ILE A C 1
ATOM 568 O O . ILE A 1 75 ? 3.595 -11.795 -21.107 1.00 97.38 75 ILE A O 1
ATOM 572 N N . HIS A 1 76 ? 4.781 -10.175 -20.096 1.00 96.31 76 HIS A N 1
ATOM 573 C CA . HIS A 1 76 ? 5.690 -11.121 -19.467 1.00 96.31 76 HIS A CA 1
ATOM 574 C C . HIS A 1 76 ? 4.955 -11.996 -18.438 1.00 96.31 76 HIS A C 1
ATOM 576 O O . HIS A 1 76 ? 3.953 -11.572 -17.852 1.00 96.31 76 HIS A O 1
ATOM 582 N N . ARG A 1 77 ? 5.445 -13.223 -18.222 1.00 95.81 77 ARG A N 1
ATOM 583 C CA . ARG A 1 77 ? 5.017 -14.087 -17.116 1.00 95.81 77 ARG A CA 1
ATOM 584 C C . ARG A 1 77 ? 4.991 -13.292 -15.805 1.00 95.81 77 ARG A C 1
ATOM 586 O O . ARG A 1 77 ? 6.021 -12.760 -15.434 1.00 95.81 77 ARG A O 1
ATOM 593 N N . PRO A 1 78 ? 3.866 -13.222 -15.072 1.00 95.31 78 PRO A N 1
ATOM 594 C CA . PRO A 1 78 ? 3.819 -12.507 -13.801 1.00 95.31 78 PRO A CA 1
ATOM 595 C C . PRO A 1 78 ? 4.716 -13.132 -12.726 1.00 95.31 78 PRO A C 1
ATOM 597 O O . PRO A 1 78 ? 4.802 -14.359 -12.617 1.00 95.31 78 PRO A O 1
ATOM 600 N N . PHE A 1 79 ? 5.307 -12.294 -11.869 1.00 92.56 79 PHE A N 1
ATOM 601 C CA . PHE A 1 79 ? 6.259 -12.731 -10.840 1.00 92.56 79 PHE A CA 1
ATOM 602 C C . PHE A 1 79 ? 5.677 -13.775 -9.879 1.00 92.56 79 PHE A C 1
ATOM 604 O O . PHE A 1 79 ? 6.342 -14.750 -9.542 1.00 92.56 79 PHE A O 1
ATOM 611 N N . PHE A 1 80 ? 4.402 -13.645 -9.498 1.00 91.31 80 PHE A N 1
ATOM 612 C CA . PHE A 1 80 ? 3.748 -14.621 -8.621 1.00 91.31 80 PHE A CA 1
ATOM 613 C C . PHE A 1 80 ? 3.708 -16.039 -9.223 1.00 91.31 80 PHE A C 1
ATOM 615 O O . PHE A 1 80 ? 3.740 -17.020 -8.484 1.00 91.31 80 PHE A O 1
ATOM 622 N N . ASP A 1 81 ? 3.645 -16.174 -10.554 1.00 93.62 81 ASP A N 1
ATOM 623 C CA . ASP A 1 81 ? 3.644 -17.483 -11.213 1.00 93.62 81 ASP A CA 1
ATOM 624 C C . ASP A 1 81 ? 5.049 -18.092 -11.243 1.00 93.62 81 ASP A C 1
ATOM 626 O O . ASP A 1 81 ? 5.171 -19.308 -11.116 1.00 93.62 81 ASP A O 1
ATOM 630 N N . ALA A 1 82 ? 6.097 -17.265 -11.358 1.00 91.88 82 ALA A N 1
ATOM 631 C CA . ALA A 1 82 ? 7.486 -17.698 -11.181 1.00 91.88 82 ALA A CA 1
ATOM 632 C C . ALA A 1 82 ? 7.750 -18.124 -9.728 1.00 91.88 82 ALA A C 1
ATOM 634 O O . ALA A 1 82 ? 8.260 -19.216 -9.482 1.00 91.88 82 ALA A O 1
ATOM 635 N N . LYS A 1 83 ? 7.286 -17.328 -8.758 1.00 87.31 83 LYS A N 1
ATOM 636 C CA . LYS A 1 83 ? 7.385 -17.637 -7.326 1.00 87.31 83 LYS A CA 1
ATOM 637 C C . LYS A 1 83 ? 6.731 -18.979 -6.973 1.00 87.31 83 LYS A C 1
ATOM 639 O O . LYS A 1 83 ? 7.311 -19.788 -6.253 1.00 87.31 83 LYS A O 1
ATOM 644 N N . ASN A 1 84 ? 5.555 -19.262 -7.536 1.00 86.81 84 ASN A N 1
ATOM 645 C CA . ASN A 1 84 ? 4.846 -20.530 -7.330 1.00 86.81 84 ASN A CA 1
ATOM 646 C C . ASN A 1 84 ? 5.569 -21.761 -7.908 1.00 86.81 84 ASN A C 1
ATOM 648 O O . ASN A 1 84 ? 5.294 -22.880 -7.471 1.00 86.81 84 ASN A O 1
ATOM 652 N N . GLU A 1 85 ? 6.452 -21.586 -8.895 1.00 83.19 85 GLU A N 1
ATOM 653 C CA . GLU A 1 85 ? 7.277 -22.673 -9.430 1.00 83.19 85 GLU A CA 1
ATOM 654 C C . GLU A 1 85 ? 8.428 -23.015 -8.478 1.00 83.19 85 GLU A C 1
ATOM 656 O O . GLU A 1 85 ? 8.630 -24.195 -8.189 1.00 83.19 85 GLU A O 1
ATOM 661 N N . GLY A 1 86 ? 9.092 -21.999 -7.910 1.00 75.56 86 GLY A N 1
ATOM 662 C CA . GLY A 1 86 ? 10.149 -22.180 -6.906 1.00 75.56 86 GLY A CA 1
ATOM 663 C C . GLY A 1 86 ? 9.668 -22.965 -5.680 1.00 75.56 86 GLY A C 1
ATOM 664 O O . GLY A 1 86 ? 10.287 -23.954 -5.282 1.00 75.56 86 GLY A O 1
ATOM 665 N N . PHE A 1 87 ? 8.472 -22.637 -5.173 1.00 71.69 87 PHE A N 1
ATOM 666 C CA . PHE A 1 87 ? 7.866 -23.314 -4.017 1.00 71.69 87 PHE A CA 1
ATOM 667 C C . PHE A 1 87 ? 7.671 -24.830 -4.173 1.00 71.69 87 PHE A C 1
ATOM 669 O O . PHE A 1 87 ? 7.513 -25.529 -3.174 1.00 71.69 87 PHE A O 1
ATOM 676 N N . ARG A 1 88 ? 7.663 -25.373 -5.397 1.00 72.25 88 ARG A N 1
ATOM 677 C CA . ARG A 1 88 ? 7.472 -26.817 -5.614 1.00 72.25 88 ARG A CA 1
ATOM 678 C C . ARG A 1 88 ? 8.737 -27.649 -5.389 1.00 72.25 88 ARG A C 1
ATOM 680 O O . ARG A 1 88 ? 8.625 -28.873 -5.376 1.00 72.25 88 ARG A O 1
ATOM 687 N N . GLY A 1 89 ? 9.906 -27.025 -5.224 1.00 69.31 89 GLY A N 1
ATOM 688 C CA . GLY A 1 89 ? 11.185 -27.733 -5.094 1.00 69.31 89 GLY A CA 1
ATOM 689 C C . GLY A 1 89 ? 12.010 -27.359 -3.864 1.00 69.31 89 GLY A C 1
ATOM 690 O O . GLY A 1 89 ? 12.638 -28.240 -3.276 1.00 69.31 89 GLY A O 1
ATOM 691 N N . LYS A 1 90 ? 12.019 -26.080 -3.472 1.00 81.12 90 LYS A N 1
ATOM 692 C CA . LYS A 1 90 ? 12.781 -25.558 -2.331 1.00 81.12 90 LYS A CA 1
ATOM 693 C C . LYS A 1 90 ? 12.270 -24.156 -1.993 1.00 81.12 90 LYS A C 1
ATOM 695 O O . LYS A 1 90 ? 11.884 -23.417 -2.891 1.00 81.12 90 LYS A O 1
ATOM 700 N N . GLU A 1 91 ? 12.275 -23.781 -0.720 1.00 85.06 91 GLU A N 1
ATOM 701 C CA . GLU A 1 91 ? 12.093 -22.379 -0.340 1.00 85.06 91 GLU A CA 1
ATOM 702 C C . GLU A 1 91 ? 13.289 -21.579 -0.883 1.00 85.06 91 GLU A C 1
ATOM 704 O O . GLU A 1 91 ? 14.439 -21.882 -0.559 1.00 85.06 91 GLU A O 1
ATOM 709 N N . MET A 1 92 ? 13.014 -20.655 -1.802 1.00 87.31 92 MET A N 1
ATOM 710 C CA . MET A 1 92 ? 13.999 -19.760 -2.410 1.00 87.31 92 MET A CA 1
ATOM 711 C C . MET A 1 92 ? 13.737 -18.344 -1.916 1.00 87.31 92 MET A C 1
ATOM 713 O O . MET A 1 92 ? 12.575 -17.959 -1.736 1.00 87.31 92 MET A O 1
ATOM 717 N N . GLU A 1 93 ? 14.802 -17.571 -1.724 1.00 90.44 93 GLU A N 1
ATOM 718 C CA . GLU A 1 93 ? 14.671 -16.149 -1.436 1.00 90.44 93 GLU A CA 1
ATOM 719 C C . GLU A 1 93 ? 14.104 -15.413 -2.659 1.00 90.44 93 GLU A C 1
ATOM 721 O O . GLU A 1 93 ? 14.181 -15.885 -3.796 1.00 90.44 93 GLU A O 1
ATOM 726 N N . THR A 1 94 ? 13.469 -14.262 -2.428 1.00 87.50 94 THR A N 1
ATOM 727 C CA . THR A 1 94 ? 12.826 -13.488 -3.503 1.00 87.50 94 THR A CA 1
ATOM 728 C C . THR A 1 94 ? 13.830 -13.117 -4.594 1.00 87.50 94 THR A C 1
ATOM 730 O O . THR A 1 94 ? 13.495 -13.235 -5.773 1.00 87.50 94 THR A O 1
ATOM 733 N N . ASP A 1 95 ? 15.047 -12.742 -4.205 1.00 89.69 95 ASP A N 1
ATOM 734 C CA . ASP A 1 95 ? 16.107 -12.324 -5.123 1.00 89.69 95 ASP A CA 1
ATOM 735 C C . ASP A 1 95 ? 16.579 -13.495 -5.995 1.00 89.69 95 ASP A C 1
ATOM 737 O O . ASP A 1 95 ? 16.636 -13.361 -7.216 1.00 89.69 95 ASP A O 1
ATOM 741 N N . ASP A 1 96 ? 16.751 -14.688 -5.415 1.00 93.19 96 ASP A N 1
ATOM 742 C CA . ASP A 1 96 ? 17.077 -15.902 -6.175 1.00 93.19 96 ASP A CA 1
ATOM 743 C C . ASP A 1 96 ? 15.986 -16.231 -7.211 1.00 93.19 96 ASP A C 1
ATOM 745 O O . ASP A 1 96 ? 16.273 -16.633 -8.337 1.00 93.19 96 ASP A O 1
ATOM 749 N N . ILE A 1 97 ? 14.704 -16.049 -6.868 1.00 92.38 97 ILE A N 1
ATOM 750 C CA . ILE A 1 97 ? 13.593 -16.279 -7.810 1.00 92.38 97 ILE A CA 1
ATOM 751 C C . ILE A 1 97 ? 13.641 -15.266 -8.959 1.00 92.38 97 ILE A C 1
ATOM 753 O O . ILE A 1 97 ? 13.362 -15.626 -10.111 1.00 92.38 97 ILE A O 1
ATOM 757 N N . VAL A 1 98 ? 13.959 -14.003 -8.658 1.00 92.38 98 VAL A N 1
ATOM 758 C CA . VAL A 1 98 ? 14.109 -12.957 -9.674 1.00 92.38 98 VAL A CA 1
ATOM 759 C C . VAL A 1 98 ? 15.250 -13.315 -10.625 1.00 92.38 98 VAL A C 1
ATOM 761 O O . VAL A 1 98 ? 15.028 -13.371 -11.837 1.00 92.38 98 VAL A O 1
ATOM 764 N N . ASP A 1 99 ? 16.423 -13.623 -10.083 1.00 93.31 99 ASP A N 1
ATOM 765 C CA . ASP A 1 99 ? 17.652 -13.801 -10.852 1.00 93.31 99 ASP A CA 1
ATOM 766 C C . ASP A 1 99 ? 17.706 -15.138 -11.602 1.00 93.31 99 ASP A C 1
ATOM 768 O O . ASP A 1 99 ? 18.147 -15.189 -12.753 1.00 93.31 99 ASP A O 1
ATOM 772 N N . GLU A 1 100 ? 17.233 -16.231 -10.997 1.00 94.56 100 GLU A N 1
ATOM 773 C CA . GLU A 1 100 ? 17.361 -17.573 -11.576 1.00 94.56 100 GLU A CA 1
ATOM 774 C C . GLU A 1 100 ? 16.178 -17.973 -12.470 1.00 94.56 100 GLU A C 1
ATOM 776 O O . GLU A 1 100 ? 16.346 -18.772 -13.396 1.00 94.56 100 GLU A O 1
ATOM 781 N N . ILE A 1 101 ? 14.975 -17.442 -12.216 1.00 93.31 101 ILE A N 1
ATOM 782 C CA . ILE A 1 101 ? 13.744 -17.891 -12.890 1.00 93.31 101 ILE A CA 1
ATOM 783 C C . ILE A 1 101 ? 13.111 -16.763 -13.699 1.00 93.31 101 ILE A C 1
ATOM 785 O O . ILE A 1 101 ? 12.846 -16.922 -14.895 1.00 93.31 101 ILE A O 1
ATOM 789 N N . TYR A 1 102 ? 12.823 -15.637 -13.048 1.00 94.12 102 TYR A N 1
ATOM 790 C CA . TYR A 1 102 ? 12.006 -14.582 -13.637 1.00 94.12 102 TYR A CA 1
ATOM 791 C C . TYR A 1 102 ? 12.743 -13.841 -14.757 1.00 94.12 102 TYR A C 1
ATOM 793 O O . TYR A 1 102 ? 12.279 -13.835 -15.900 1.00 94.12 102 TYR A O 1
ATOM 801 N N . GLN A 1 103 ? 13.918 -13.281 -14.461 1.00 95.12 103 GLN A N 1
ATOM 802 C CA . GLN A 1 103 ? 14.696 -12.482 -15.405 1.00 95.12 103 GLN A CA 1
ATOM 803 C C . GLN A 1 103 ? 15.150 -13.296 -16.635 1.00 95.12 103 GLN A C 1
ATOM 805 O O . GLN A 1 103 ? 14.907 -12.840 -17.757 1.00 95.12 103 GLN A O 1
ATOM 810 N N . PRO A 1 104 ? 15.676 -14.534 -16.501 1.00 96.19 104 PRO A N 1
ATOM 811 C CA . PRO A 1 104 ? 16.011 -15.359 -17.664 1.00 96.19 104 PRO A CA 1
ATOM 812 C C . PRO A 1 104 ? 14.788 -15.702 -18.525 1.00 96.19 104 PRO A C 1
ATOM 814 O O . PRO A 1 104 ? 14.874 -15.735 -19.757 1.00 96.19 104 PRO A O 1
ATOM 817 N N . GLY A 1 105 ? 13.633 -15.933 -17.889 1.00 95.06 105 GLY A N 1
ATOM 818 C CA . GLY A 1 105 ? 12.362 -16.130 -18.581 1.00 95.06 105 GLY A CA 1
ATOM 819 C C . GLY A 1 105 ? 11.950 -14.895 -19.381 1.00 95.06 105 GLY A C 1
ATOM 820 O O . GLY A 1 105 ? 11.551 -15.017 -20.543 1.00 95.06 105 GLY A O 1
ATOM 821 N N . PHE A 1 106 ? 12.097 -13.706 -18.796 1.00 95.38 106 PHE A N 1
ATOM 822 C CA . PHE A 1 106 ? 11.784 -12.446 -19.463 1.00 95.38 106 PHE A CA 1
ATOM 823 C C . PHE A 1 106 ? 12.681 -12.190 -20.667 1.00 95.38 106 PHE A C 1
ATOM 825 O O . PHE A 1 106 ? 12.184 -11.899 -21.757 1.00 95.38 106 PHE A O 1
ATOM 832 N N . ASP A 1 107 ? 13.988 -12.380 -20.512 1.00 95.25 107 ASP A N 1
ATOM 833 C CA . ASP A 1 107 ? 14.952 -12.183 -21.592 1.00 95.25 107 ASP A CA 1
ATOM 834 C C . ASP A 1 107 ? 14.699 -13.156 -22.754 1.00 95.25 107 ASP A C 1
ATOM 836 O O . ASP A 1 107 ? 14.766 -12.775 -23.929 1.00 95.25 107 ASP A O 1
ATOM 840 N N . ALA A 1 108 ? 14.328 -14.405 -22.448 1.00 96.06 108 ALA A N 1
ATOM 841 C CA . ALA A 1 108 ? 13.941 -15.391 -23.452 1.00 96.06 108 ALA A CA 1
ATOM 842 C C . ALA A 1 108 ? 12.656 -14.993 -24.202 1.00 96.06 108 ALA A C 1
ATOM 844 O O . ALA A 1 108 ? 12.584 -15.145 -25.426 1.00 96.06 108 ALA A O 1
ATOM 845 N N . GLU A 1 109 ? 11.646 -14.467 -23.505 1.00 95.81 109 GLU A N 1
ATOM 846 C CA . GLU A 1 109 ? 10.411 -13.966 -24.118 1.00 95.81 109 GLU A CA 1
ATOM 847 C C . GLU A 1 109 ? 10.652 -12.718 -24.976 1.00 95.81 109 GLU A C 1
ATOM 849 O O . GLU A 1 109 ? 10.140 -12.644 -26.100 1.00 95.81 109 GLU A O 1
ATOM 854 N N . LYS A 1 110 ? 11.484 -11.779 -24.502 1.00 94.25 110 LYS A N 1
ATOM 855 C CA . LYS A 1 110 ? 11.896 -10.586 -25.256 1.00 94.25 110 LYS A CA 1
ATOM 856 C C . LYS A 1 110 ? 12.628 -10.989 -26.537 1.00 94.25 110 LYS A C 1
ATOM 858 O O . LYS A 1 110 ? 12.274 -10.524 -27.617 1.00 94.25 110 LYS A O 1
ATOM 863 N N . LYS A 1 111 ? 13.573 -11.934 -26.454 1.00 95.88 111 LYS A N 1
ATOM 864 C CA . LYS A 1 111 ? 14.308 -12.466 -27.618 1.00 95.88 111 LYS A CA 1
ATOM 865 C C . LYS A 1 111 ? 13.398 -13.153 -28.643 1.00 95.88 111 LYS A C 1
ATOM 867 O O . LYS A 1 111 ? 13.703 -13.150 -29.833 1.00 95.88 111 LYS A O 1
ATOM 872 N N . ARG A 1 112 ? 12.288 -13.745 -28.196 1.00 96.38 112 ARG A N 1
ATOM 873 C CA . ARG A 1 112 ? 11.271 -14.368 -29.062 1.00 96.38 112 ARG A CA 1
ATOM 874 C C . ARG A 1 112 ? 10.261 -13.372 -29.638 1.00 96.38 112 ARG A C 1
ATOM 876 O O . ARG A 1 112 ? 9.404 -13.797 -30.407 1.00 96.38 112 ARG A O 1
ATOM 883 N N . GLY A 1 113 ? 10.339 -12.095 -29.262 1.00 95.81 113 GLY A N 1
ATOM 884 C CA . GLY A 1 113 ? 9.391 -11.066 -29.681 1.00 95.81 113 GLY A CA 1
ATOM 885 C C . GLY A 1 113 ? 7.991 -11.246 -29.093 1.00 95.81 113 GLY A C 1
ATOM 886 O O . GLY A 1 113 ? 7.041 -10.756 -29.683 1.00 95.81 113 GLY A O 1
ATOM 887 N N . ILE A 1 114 ? 7.846 -11.957 -27.966 1.00 97.00 114 ILE A N 1
ATOM 888 C CA . ILE A 1 114 ? 6.530 -12.199 -27.349 1.00 97.00 114 ILE A CA 1
ATOM 889 C C . ILE A 1 114 ? 6.010 -10.940 -26.660 1.00 97.00 114 ILE A C 1
ATOM 891 O O . ILE A 1 114 ? 4.824 -10.630 -26.724 1.00 97.00 114 ILE A O 1
ATOM 895 N N . PHE A 1 115 ? 6.883 -10.220 -25.959 1.00 95.50 115 PHE A N 1
ATOM 896 C CA . PHE A 1 115 ? 6.471 -9.080 -25.151 1.00 95.50 115 PHE A CA 1
ATOM 897 C C . PHE A 1 115 ? 5.857 -7.973 -26.021 1.00 95.50 115 PHE A C 1
ATOM 899 O O . PHE A 1 115 ? 6.478 -7.520 -26.979 1.00 95.50 115 PHE A O 1
ATOM 906 N N . LYS A 1 116 ? 4.640 -7.540 -25.667 1.00 95.25 116 LYS A N 1
ATOM 907 C CA . LYS A 1 116 ? 3.796 -6.570 -26.393 1.00 95.25 116 LYS A CA 1
ATOM 908 C C . LYS A 1 116 ? 3.275 -7.024 -27.765 1.00 95.25 116 LYS A C 1
ATOM 910 O O . LYS A 1 116 ? 2.574 -6.253 -28.417 1.00 95.25 116 LYS A O 1
ATOM 915 N N . ALA A 1 117 ? 3.539 -8.257 -28.199 1.00 96.56 117 ALA A N 1
ATOM 916 C CA . ALA A 1 117 ? 2.995 -8.769 -29.455 1.00 96.56 117 ALA A CA 1
ATOM 917 C C . ALA A 1 117 ? 1.493 -9.107 -29.345 1.00 96.56 117 ALA A C 1
ATOM 919 O O . ALA A 1 117 ? 0.997 -9.396 -28.250 1.00 96.56 117 ALA A O 1
ATOM 920 N N . PRO A 1 118 ? 0.742 -9.116 -30.463 1.00 97.50 118 PRO A N 1
ATOM 921 C CA . PRO A 1 118 ? -0.638 -9.586 -30.476 1.00 97.50 118 PRO A CA 1
ATOM 922 C C . PRO A 1 118 ? -0.732 -11.075 -30.084 1.00 97.50 118 PRO A C 1
ATOM 924 O O . PRO A 1 118 ? -0.017 -11.901 -30.657 1.00 97.50 118 PRO A O 1
ATOM 927 N N . PRO A 1 119 ? -1.675 -11.486 -29.214 1.00 97.81 119 PRO A N 1
ATOM 928 C CA . PRO A 1 119 ? -1.859 -12.892 -28.834 1.00 97.81 119 PRO A CA 1
ATOM 929 C C . PRO A 1 119 ? -2.128 -13.837 -30.011 1.00 97.81 119 PRO A C 1
ATOM 931 O O . PRO A 1 119 ? -1.855 -15.033 -29.934 1.00 97.81 119 PRO A O 1
ATOM 934 N N . SER A 1 120 ? -2.631 -13.315 -31.134 1.00 97.06 120 SER A N 1
ATOM 935 C CA . SER A 1 120 ? -2.805 -14.082 -32.371 1.00 97.06 120 SER A CA 1
ATOM 936 C C . SER A 1 120 ? -1.491 -14.613 -32.957 1.00 97.06 120 SER A C 1
ATOM 938 O O . SER A 1 120 ? -1.523 -15.627 -33.657 1.00 97.06 120 SER A O 1
ATOM 940 N N . GLU A 1 121 ? -0.363 -13.952 -32.677 1.00 97.69 121 GLU A N 1
ATOM 941 C CA . GLU A 1 121 ? 0.985 -14.348 -33.107 1.00 97.69 121 GLU A CA 1
ATOM 942 C C . GLU A 1 121 ? 1.610 -15.389 -32.157 1.00 97.69 121 GLU A C 1
ATOM 944 O O . GLU A 1 121 ? 2.453 -16.182 -32.576 1.00 97.69 121 GLU A O 1
ATOM 949 N N . HIS A 1 122 ? 1.135 -15.468 -30.906 1.00 97.12 122 HIS A N 1
ATOM 950 C CA . HIS A 1 122 ? 1.668 -16.344 -29.856 1.00 97.12 122 HIS A CA 1
ATOM 951 C C . HIS A 1 122 ? 0.554 -17.101 -29.120 1.00 97.12 122 HIS A C 1
ATOM 953 O O . HIS A 1 122 ? 0.330 -16.912 -27.928 1.00 97.12 122 HIS A O 1
ATOM 959 N N . LYS A 1 123 ? -0.139 -17.997 -29.831 1.00 96.50 123 LYS A N 1
ATOM 960 C CA . LYS A 1 123 ? -1.329 -18.710 -29.319 1.00 96.50 123 LYS A CA 1
ATOM 961 C C . LYS A 1 123 ? -1.086 -19.557 -28.067 1.00 96.50 123 LYS A C 1
ATOM 963 O O . LYS A 1 123 ? -2.024 -19.793 -27.313 1.00 96.50 123 LYS A O 1
ATOM 968 N N . ASP A 1 124 ? 0.151 -19.996 -27.856 1.00 96.94 124 ASP A N 1
ATOM 969 C CA . ASP A 1 124 ? 0.536 -20.801 -26.693 1.00 96.94 124 ASP A CA 1
ATOM 970 C C . ASP A 1 124 ? 0.919 -19.937 -25.477 1.00 96.94 124 ASP A C 1
ATOM 972 O O . ASP A 1 124 ? 1.153 -20.462 -24.387 1.00 96.94 124 ASP A O 1
ATOM 976 N N . HIS A 1 125 ? 1.001 -18.611 -25.639 1.00 97.56 125 HIS A N 1
ATOM 977 C CA . HIS A 1 125 ? 1.346 -17.699 -24.553 1.00 97.56 125 HIS A CA 1
ATOM 978 C C . HIS A 1 125 ? 0.116 -17.375 -23.708 1.00 97.56 125 HIS A C 1
ATOM 980 O O . HIS A 1 125 ? -0.824 -16.727 -24.165 1.00 97.56 125 HIS A O 1
ATOM 986 N N . LYS A 1 126 ? 0.123 -17.820 -22.448 1.00 97.25 126 LYS A N 1
ATOM 987 C CA . LYS A 1 126 ? -1.024 -17.679 -21.535 1.00 97.25 126 LYS A CA 1
ATOM 988 C C . LYS A 1 126 ? -1.221 -16.262 -20.985 1.00 97.25 126 LYS A C 1
ATOM 990 O O . LYS A 1 126 ? -2.314 -15.945 -20.521 1.00 97.25 126 LYS A O 1
ATOM 995 N N . TRP A 1 127 ? -0.184 -15.425 -20.996 1.00 97.75 127 TRP A N 1
ATOM 996 C CA . TRP A 1 127 ? -0.204 -14.139 -20.300 1.00 97.75 127 TRP A CA 1
ATOM 997 C C . TRP A 1 127 ? -0.531 -13.001 -21.243 1.00 97.75 127 TRP A C 1
ATOM 999 O O . TRP A 1 127 ? 0.286 -12.597 -22.070 1.00 97.75 127 TRP A O 1
ATOM 1009 N N . ILE A 1 128 ? -1.741 -12.475 -21.099 1.00 98.00 128 ILE A N 1
ATOM 1010 C CA . ILE A 1 128 ? -2.238 -11.381 -21.920 1.00 98.00 128 ILE A CA 1
ATOM 1011 C C . ILE A 1 128 ? -2.862 -10.299 -21.046 1.00 98.00 128 ILE A C 1
ATOM 1013 O O . ILE A 1 128 ? -3.425 -10.583 -19.989 1.00 98.00 128 ILE A O 1
ATOM 1017 N N . MET A 1 129 ? -2.790 -9.058 -21.509 1.00 97.75 129 MET A N 1
ATOM 1018 C CA . MET A 1 129 ? -3.406 -7.900 -20.867 1.00 97.75 129 MET A CA 1
ATOM 1019 C C . MET A 1 129 ? -3.943 -6.957 -21.945 1.00 97.75 129 MET A C 1
ATOM 1021 O O . MET A 1 129 ? -3.411 -6.909 -23.052 1.00 97.75 129 MET A O 1
ATOM 1025 N N . MET A 1 130 ? -5.011 -6.218 -21.643 1.00 97.94 130 MET A N 1
ATOM 1026 C CA . MET A 1 130 ? -5.454 -5.128 -22.518 1.00 97.94 130 MET A CA 1
ATOM 1027 C C . MET A 1 130 ? -4.396 -4.024 -22.552 1.00 97.94 130 MET A C 1
ATOM 1029 O O . MET A 1 130 ? -3.831 -3.689 -21.511 1.00 97.94 130 MET A O 1
ATOM 1033 N N . TRP A 1 131 ? -4.179 -3.413 -23.713 1.00 96.50 131 TRP A N 1
ATOM 1034 C CA . TRP A 1 131 ? -3.187 -2.355 -23.884 1.00 96.50 131 TRP A CA 1
ATOM 1035 C C . TRP A 1 131 ? -3.396 -1.174 -22.926 1.00 96.50 131 TRP A C 1
ATOM 1037 O O . TRP A 1 131 ? -2.455 -0.760 -22.258 1.00 96.50 131 TRP A O 1
ATOM 1047 N N . ASP A 1 132 ? -4.633 -0.696 -22.755 1.00 94.44 132 ASP A N 1
ATOM 1048 C CA . ASP A 1 132 ? -4.937 0.396 -21.814 1.00 94.44 132 ASP A CA 1
ATOM 1049 C C . ASP A 1 132 ? -4.646 0.024 -20.346 1.00 94.44 132 ASP A C 1
ATOM 1051 O O . ASP A 1 132 ? -4.252 0.869 -19.545 1.00 94.44 132 ASP A O 1
ATOM 1055 N N . ALA A 1 133 ? -4.802 -1.254 -19.980 1.00 94.38 133 ALA A N 1
ATOM 1056 C CA . ALA A 1 133 ? -4.430 -1.732 -18.650 1.00 94.38 133 ALA A CA 1
ATOM 1057 C C . ALA A 1 133 ? -2.904 -1.807 -18.489 1.00 94.38 133 ALA A C 1
ATOM 1059 O O . ALA A 1 133 ? -2.396 -1.398 -17.451 1.00 94.38 133 ALA A O 1
ATOM 1060 N N . PHE A 1 134 ? -2.183 -2.242 -19.526 1.00 95.31 134 PHE A N 1
ATOM 1061 C CA . PHE A 1 134 ? -0.720 -2.258 -19.534 1.00 95.31 134 PHE A CA 1
ATOM 1062 C C . PHE A 1 134 ? -0.134 -0.847 -19.409 1.00 95.31 134 PHE A C 1
ATOM 1064 O O . PHE A 1 134 ? 0.774 -0.636 -18.616 1.00 95.31 134 PHE A O 1
ATOM 1071 N N . LEU A 1 135 ? -0.676 0.134 -20.138 1.00 90.38 135 LEU A N 1
ATOM 1072 C CA . LEU A 1 135 ? -0.236 1.529 -20.030 1.00 90.38 135 LEU A CA 1
ATOM 1073 C C . LEU A 1 135 ? -0.446 2.087 -18.618 1.00 90.38 135 LEU A C 1
ATOM 1075 O O . LEU A 1 135 ? 0.415 2.792 -18.099 1.00 90.38 135 LEU A O 1
ATOM 1079 N N . LYS A 1 136 ? -1.571 1.751 -17.975 1.00 89.38 136 LYS A N 1
ATOM 1080 C CA . LYS A 1 136 ? -1.836 2.134 -16.580 1.00 89.38 136 LYS A CA 1
ATOM 1081 C C . LYS A 1 136 ? -0.885 1.451 -15.602 1.00 89.38 136 LYS A C 1
ATOM 1083 O O . LYS A 1 136 ? -0.417 2.111 -14.682 1.00 89.38 136 LYS A O 1
ATOM 1088 N N . ASP A 1 137 ? -0.610 0.165 -15.790 1.00 89.50 137 ASP A N 1
ATOM 1089 C CA . ASP A 1 137 ? 0.333 -0.589 -14.961 1.00 89.50 137 ASP A CA 1
ATOM 1090 C C . ASP A 1 137 ? 1.760 -0.033 -15.089 1.00 89.50 137 ASP A C 1
ATOM 1092 O O . ASP A 1 137 ? 2.377 0.311 -14.085 1.00 89.50 137 ASP A O 1
ATOM 1096 N N . ASP A 1 138 ? 2.241 0.187 -16.317 1.00 87.00 138 ASP A N 1
ATOM 1097 C CA . ASP A 1 138 ? 3.544 0.802 -16.600 1.00 87.00 138 ASP A CA 1
ATOM 1098 C C . ASP A 1 138 ? 3.666 2.201 -15.980 1.00 87.00 138 ASP A C 1
ATOM 1100 O O . ASP A 1 138 ? 4.663 2.530 -15.333 1.00 87.00 138 ASP A O 1
ATOM 1104 N N . LEU A 1 139 ? 2.618 3.013 -16.116 1.00 82.62 139 LEU A N 1
ATOM 1105 C CA . LEU A 1 139 ? 2.528 4.329 -15.500 1.00 82.62 139 LEU A CA 1
ATOM 1106 C C . LEU A 1 139 ? 2.604 4.262 -13.970 1.00 82.62 139 LEU A C 1
ATOM 1108 O O . LEU A 1 139 ? 3.346 5.027 -13.353 1.00 82.62 139 LEU A O 1
ATOM 1112 N N . LEU A 1 140 ? 1.822 3.381 -13.344 1.00 81.62 140 LEU A N 1
ATOM 1113 C CA . LEU A 1 140 ? 1.824 3.211 -11.892 1.00 81.62 140 LEU A CA 1
ATOM 1114 C C . LEU A 1 140 ? 3.173 2.678 -11.405 1.00 81.62 140 LEU A C 1
ATOM 1116 O O . LEU A 1 140 ? 3.688 3.185 -10.413 1.00 81.62 140 LEU A O 1
ATOM 1120 N N . GLY A 1 141 ? 3.786 1.745 -12.136 1.00 83.69 141 GLY A N 1
ATOM 1121 C CA . GLY A 1 141 ? 5.127 1.239 -11.860 1.00 83.69 141 GLY A CA 1
ATOM 1122 C C . GLY A 1 141 ? 6.193 2.331 -11.955 1.00 83.69 141 GLY A C 1
ATOM 1123 O O . GLY A 1 141 ? 7.052 2.436 -11.080 1.00 83.69 141 GLY A O 1
ATOM 1124 N N . ARG A 1 142 ? 6.118 3.209 -12.963 1.00 80.62 142 ARG A N 1
ATOM 1125 C CA . ARG A 1 142 ? 6.995 4.387 -13.066 1.00 80.62 142 ARG A CA 1
ATOM 1126 C C . ARG A 1 142 ? 6.769 5.367 -11.919 1.00 80.62 142 ARG A C 1
ATOM 1128 O O . ARG A 1 142 ? 7.738 5.780 -11.291 1.00 80.62 142 ARG A O 1
ATOM 1135 N N . LYS A 1 143 ? 5.513 5.694 -11.597 1.00 76.25 143 LYS A N 1
ATOM 1136 C CA . LYS A 1 143 ? 5.166 6.558 -10.453 1.00 76.25 143 LYS A CA 1
ATOM 1137 C C . LYS A 1 143 ? 5.686 5.985 -9.136 1.00 76.25 143 LYS A C 1
ATOM 1139 O O . LYS A 1 143 ? 6.266 6.732 -8.358 1.00 76.25 143 LYS A O 1
ATOM 1144 N N . ALA A 1 144 ? 5.544 4.679 -8.922 1.00 75.31 144 ALA A N 1
ATOM 1145 C CA . ALA A 1 144 ? 6.085 3.999 -7.753 1.00 75.31 144 ALA A CA 1
ATOM 1146 C C . ALA A 1 144 ? 7.610 4.150 -7.681 1.00 75.31 144 ALA A C 1
ATOM 1148 O O . ALA A 1 144 ? 8.109 4.574 -6.650 1.00 75.31 144 ALA A O 1
ATOM 1149 N N . LYS A 1 145 ? 8.336 3.939 -8.791 1.00 73.81 145 LYS A N 1
ATOM 1150 C CA . LYS A 1 145 ? 9.796 4.152 -8.857 1.00 73.81 145 LYS A CA 1
ATOM 1151 C C . LYS A 1 145 ? 10.213 5.600 -8.587 1.00 73.81 145 LYS A C 1
ATOM 1153 O O . LYS A 1 145 ? 11.251 5.840 -7.981 1.00 73.81 145 LYS A O 1
ATOM 1158 N N . TYR A 1 146 ? 9.419 6.579 -9.021 1.00 70.25 146 TYR A N 1
ATOM 1159 C CA . TYR A 1 146 ? 9.685 7.997 -8.740 1.00 70.25 146 TYR A CA 1
ATOM 1160 C C . TYR A 1 146 ? 9.442 8.367 -7.277 1.00 70.25 146 TYR A C 1
ATOM 1162 O O . TYR A 1 146 ? 10.039 9.316 -6.778 1.00 70.25 146 TYR A O 1
ATOM 1170 N N . CYS A 1 147 ? 8.564 7.631 -6.603 1.00 66.62 147 CYS A N 1
ATOM 1171 C CA . CYS A 1 147 ? 8.288 7.779 -5.181 1.00 66.62 147 CYS A CA 1
ATOM 1172 C C . CYS A 1 147 ? 9.060 6.773 -4.320 1.00 66.62 147 CYS A C 1
ATOM 1174 O O . CYS A 1 147 ? 8.830 6.732 -3.113 1.00 66.62 147 CYS A O 1
ATOM 1176 N N . ASP A 1 148 ? 9.939 5.973 -4.927 1.00 69.38 148 ASP A N 1
ATOM 1177 C CA . ASP A 1 148 ? 10.707 4.949 -4.239 1.00 69.38 148 ASP A CA 1
ATOM 1178 C C . ASP A 1 148 ? 11.732 5.628 -3.321 1.00 69.38 148 ASP A C 1
ATOM 1180 O O . ASP A 1 148 ? 12.630 6.322 -3.819 1.00 69.38 148 ASP A O 1
ATOM 1184 N N . PRO A 1 149 ? 11.600 5.491 -1.991 1.00 64.75 149 PRO A N 1
ATOM 1185 C CA . PRO A 1 149 ? 12.499 6.156 -1.066 1.00 64.75 149 PRO A CA 1
ATOM 1186 C C . PRO A 1 149 ? 13.942 5.631 -1.177 1.00 64.75 149 PRO A C 1
ATOM 1188 O O . PRO A 1 149 ? 14.867 6.363 -0.810 1.00 64.75 149 PRO A O 1
ATOM 1191 N N . ASP A 1 150 ? 14.154 4.427 -1.725 1.00 67.25 150 ASP A N 1
ATOM 1192 C CA . ASP A 1 150 ? 15.491 3.861 -1.946 1.00 67.25 150 ASP A CA 1
ATOM 1193 C C . ASP A 1 150 ? 16.286 4.653 -2.996 1.00 67.25 150 ASP A C 1
ATOM 1195 O O . ASP A 1 150 ? 17.503 4.796 -2.882 1.00 67.25 150 ASP A O 1
ATOM 1199 N N . ASN A 1 151 ? 15.612 5.284 -3.967 1.00 66.56 151 ASN A N 1
ATOM 1200 C CA . ASN A 1 151 ? 16.273 6.115 -4.983 1.00 66.56 151 ASN A CA 1
ATOM 1201 C C . ASN A 1 151 ? 16.816 7.451 -4.435 1.00 66.56 151 ASN A C 1
ATOM 1203 O O . ASN A 1 151 ? 17.565 8.142 -5.132 1.00 66.56 151 ASN A O 1
ATOM 1207 N N . PHE A 1 152 ? 16.442 7.838 -3.210 1.00 61.47 152 PHE A N 1
ATOM 1208 C CA . PHE A 1 152 ? 16.725 9.167 -2.645 1.00 61.47 152 PHE A CA 1
ATOM 1209 C C . PHE A 1 152 ? 17.433 9.137 -1.299 1.00 61.47 152 PHE A C 1
ATOM 1211 O O . PHE A 1 152 ? 17.396 10.141 -0.581 1.00 61.47 152 PHE A O 1
ATOM 1218 N N . ASP A 1 153 ? 18.027 7.998 -0.925 1.00 59.12 153 ASP A N 1
ATOM 1219 C CA . ASP A 1 153 ? 18.604 7.825 0.413 1.00 59.12 153 ASP A CA 1
ATOM 1220 C C . ASP A 1 153 ? 17.562 8.150 1.507 1.00 59.12 153 ASP A C 1
ATOM 1222 O O . ASP A 1 153 ? 17.878 8.544 2.628 1.00 59.12 153 ASP A O 1
ATOM 1226 N N . ALA A 1 154 ? 16.269 8.070 1.165 1.00 55.12 154 ALA A N 1
ATOM 1227 C CA . ALA A 1 154 ? 15.200 8.536 2.027 1.00 55.12 154 ALA A CA 1
ATOM 1228 C C . ALA A 1 154 ? 14.912 7.496 3.098 1.00 55.12 154 ALA A C 1
ATOM 1230 O O . ALA A 1 154 ? 14.596 7.892 4.210 1.00 55.12 154 ALA A O 1
ATOM 1231 N N . TYR A 1 155 ? 15.109 6.202 2.824 1.00 54.47 155 TYR A N 1
ATOM 1232 C CA . TYR A 1 155 ? 15.128 5.193 3.881 1.00 54.47 155 TYR A CA 1
ATOM 1233 C C . TYR A 1 155 ? 16.268 5.418 4.855 1.00 54.47 155 TYR A C 1
ATOM 1235 O O . TYR A 1 155 ? 16.027 5.340 6.048 1.00 54.47 155 TYR A O 1
ATOM 1243 N N . GLN A 1 156 ? 17.467 5.772 4.391 1.00 51.41 156 GLN A N 1
ATOM 1244 C CA . GLN A 1 156 ? 18.562 6.086 5.299 1.00 51.41 156 GLN A CA 1
ATOM 1245 C C . GLN A 1 156 ? 18.262 7.369 6.076 1.00 51.41 156 GLN A C 1
ATOM 1247 O O . GLN A 1 156 ? 18.320 7.367 7.293 1.00 51.41 156 GLN A O 1
ATOM 1252 N N . ARG A 1 157 ? 17.780 8.438 5.432 1.00 53.22 157 ARG A N 1
ATOM 1253 C CA . ARG A 1 157 ? 17.373 9.663 6.139 1.00 53.22 157 ARG A CA 1
ATOM 1254 C C . ARG A 1 157 ? 16.159 9.472 7.051 1.00 53.22 157 ARG A C 1
ATOM 1256 O O . ARG A 1 157 ? 16.061 10.207 8.025 1.00 53.22 157 ARG A O 1
ATOM 1263 N N . ILE A 1 158 ? 15.230 8.563 6.764 1.00 53.31 158 ILE A N 1
ATOM 1264 C CA . ILE A 1 158 ? 14.087 8.250 7.636 1.00 53.31 158 ILE A CA 1
ATOM 1265 C C . ILE A 1 158 ? 14.557 7.341 8.774 1.00 53.31 158 ILE A C 1
ATOM 1267 O O . ILE A 1 158 ? 14.320 7.672 9.923 1.00 53.31 158 ILE A O 1
ATOM 1271 N N . ALA A 1 159 ? 15.300 6.273 8.498 1.00 55.12 159 ALA A N 1
ATOM 1272 C CA . ALA A 1 159 ? 15.845 5.366 9.508 1.00 55.12 159 ALA A CA 1
ATOM 1273 C C . ALA A 1 159 ? 16.892 6.034 10.420 1.00 55.12 159 ALA A C 1
ATOM 1275 O O . ALA A 1 159 ? 17.016 5.661 11.581 1.00 55.12 159 ALA A O 1
ATOM 1276 N N . GLU A 1 160 ? 17.626 7.036 9.928 1.00 55.06 160 GLU A N 1
ATOM 1277 C CA . GLU A 1 160 ? 18.616 7.793 10.705 1.00 55.06 160 GLU A CA 1
ATOM 1278 C C . GLU A 1 160 ? 18.027 9.019 11.421 1.00 55.06 160 GLU A C 1
ATOM 1280 O O . GLU A 1 160 ? 18.659 9.525 12.348 1.00 55.06 160 GLU A O 1
ATOM 1285 N N . ASN A 1 161 ? 16.841 9.511 11.030 1.00 53.06 161 ASN A N 1
ATOM 1286 C CA . ASN A 1 161 ? 16.191 10.648 11.708 1.00 53.06 161 ASN A CA 1
ATOM 1287 C C . ASN A 1 161 ? 14.928 10.292 12.489 1.00 53.06 161 ASN A C 1
ATOM 1289 O O . ASN A 1 161 ? 14.476 11.134 13.269 1.00 53.06 161 ASN A O 1
ATOM 1293 N N . ASP A 1 162 ? 14.338 9.118 12.288 1.00 62.47 162 ASP A N 1
ATOM 1294 C CA . ASP A 1 162 ? 13.174 8.712 13.060 1.00 62.47 162 ASP A CA 1
ATOM 1295 C C . ASP A 1 162 ? 13.674 8.027 14.328 1.00 62.47 162 ASP A C 1
ATOM 1297 O O . ASP A 1 162 ? 14.146 6.887 14.334 1.00 62.47 162 ASP A O 1
ATOM 1301 N N . ASP A 1 163 ? 13.616 8.773 15.431 1.00 73.81 163 ASP A N 1
ATOM 1302 C CA . ASP A 1 163 ? 13.683 8.142 16.731 1.00 73.81 163 ASP A CA 1
ATOM 1303 C C . ASP A 1 163 ? 12.547 7.108 16.793 1.00 73.81 163 ASP A C 1
ATOM 1305 O O . ASP A 1 163 ? 11.454 7.320 16.269 1.00 73.81 163 ASP A O 1
ATOM 1309 N N . ALA A 1 164 ? 12.782 5.952 17.420 1.00 81.38 164 ALA A N 1
ATOM 1310 C CA . ALA A 1 164 ? 11.739 4.931 17.566 1.00 81.38 164 ALA A CA 1
ATOM 1311 C C . ALA A 1 164 ? 10.425 5.519 18.137 1.00 81.38 164 ALA A C 1
ATOM 1313 O O . ALA A 1 164 ? 9.338 4.988 17.910 1.00 81.38 164 ALA A O 1
ATOM 1314 N N . ASP A 1 165 ? 10.517 6.640 18.858 1.00 87.94 165 ASP A N 1
ATOM 1315 C CA . ASP A 1 165 ? 9.395 7.417 19.371 1.00 87.94 165 ASP A CA 1
ATOM 1316 C C . ASP A 1 165 ? 8.552 8.095 18.274 1.00 87.94 165 ASP A C 1
ATOM 1318 O O . ASP A 1 165 ? 7.323 8.095 18.382 1.00 87.94 165 ASP A O 1
ATOM 1322 N N . GLY A 1 166 ? 9.158 8.656 17.226 1.00 86.94 166 GLY A N 1
ATOM 1323 C CA . GLY A 1 166 ? 8.480 9.251 16.076 1.00 86.94 166 GLY A CA 1
ATOM 1324 C C . GLY A 1 166 ? 7.710 8.210 15.268 1.00 86.94 166 GLY A C 1
ATOM 1325 O O . GLY A 1 166 ? 6.503 8.379 15.052 1.00 86.94 166 GLY A O 1
ATOM 1326 N N . SER A 1 167 ? 8.340 7.071 14.965 1.00 87.94 167 SER A N 1
ATOM 1327 C CA . SER A 1 167 ? 7.675 5.919 14.335 1.00 87.94 167 SER A CA 1
ATOM 1328 C C . SER A 1 167 ? 6.490 5.409 15.171 1.00 87.94 167 SER A C 1
ATOM 1330 O O . SER A 1 167 ? 5.401 5.164 14.637 1.00 87.94 167 SER A O 1
ATOM 1332 N N . LYS A 1 168 ? 6.646 5.299 16.502 1.00 91.81 168 LYS A N 1
ATOM 1333 C CA . LYS A 1 168 ? 5.551 4.933 17.426 1.00 91.81 168 LYS A CA 1
ATOM 1334 C C . LYS A 1 168 ? 4.418 5.958 17.400 1.00 91.81 168 LYS A C 1
ATOM 1336 O O . LYS A 1 168 ? 3.243 5.589 17.344 1.00 91.81 168 LYS A O 1
ATOM 1341 N N . GLU A 1 169 ? 4.741 7.248 17.438 1.00 91.69 169 GLU A N 1
ATOM 1342 C CA . GLU A 1 169 ? 3.751 8.327 17.410 1.00 91.69 169 GLU A CA 1
ATOM 1343 C C . GLU A 1 169 ? 2.955 8.321 16.095 1.00 91.69 169 GLU A C 1
ATOM 1345 O O . GLU A 1 169 ? 1.722 8.402 16.124 1.00 91.69 169 GLU A O 1
ATOM 1350 N N . LEU A 1 170 ? 3.633 8.149 14.955 1.00 90.62 170 LEU A N 1
ATOM 1351 C CA . LEU A 1 170 ? 3.009 8.078 13.634 1.00 90.62 170 LEU A CA 1
ATOM 1352 C C . LEU A 1 170 ? 2.138 6.826 13.476 1.00 90.62 170 LEU A C 1
ATOM 1354 O O . LEU A 1 170 ? 0.999 6.931 13.020 1.00 90.62 170 LEU A O 1
ATOM 1358 N N . THR A 1 171 ? 2.620 5.665 13.923 1.00 93.50 171 THR A N 1
ATOM 1359 C CA . THR A 1 171 ? 1.849 4.410 13.932 1.00 93.50 171 THR A CA 1
ATOM 1360 C C . THR A 1 171 ? 0.558 4.561 14.736 1.00 93.50 171 THR A C 1
ATOM 1362 O O . THR A 1 171 ? -0.533 4.230 14.261 1.00 93.50 171 THR A O 1
ATOM 1365 N N . GLY A 1 172 ? 0.649 5.134 15.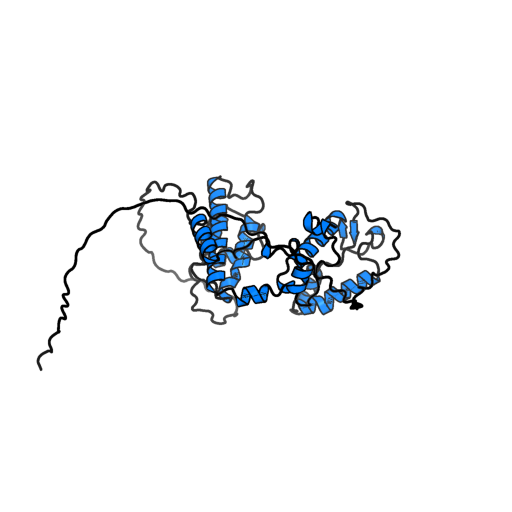941 1.00 94.19 172 GLY A N 1
ATOM 1366 C CA . GLY A 1 172 ? -0.523 5.394 16.774 1.00 94.19 172 GLY A CA 1
ATOM 1367 C C . GLY A 1 172 ? -1.492 6.389 16.133 1.00 94.19 172 GLY A C 1
ATOM 1368 O O . GLY A 1 172 ? -2.711 6.236 16.246 1.00 94.19 172 GLY A O 1
ATOM 1369 N N . LEU A 1 173 ? -0.971 7.400 15.436 1.00 94.62 173 LEU A N 1
ATOM 1370 C CA . LEU A 1 173 ? -1.762 8.395 14.719 1.00 94.62 173 LEU A CA 1
ATOM 1371 C C . LEU A 1 173 ? -2.505 7.793 13.516 1.00 94.62 173 LEU A C 1
ATOM 1373 O O . LEU A 1 173 ? -3.688 8.098 13.340 1.00 94.62 173 LEU A O 1
ATOM 1377 N N . LEU A 1 174 ? -1.851 6.928 12.734 1.00 94.81 174 LEU A N 1
ATOM 1378 C CA . LEU A 1 174 ? -2.460 6.181 11.626 1.00 94.81 174 LEU A CA 1
ATOM 1379 C C . LEU A 1 174 ? -3.601 5.291 12.125 1.00 94.81 174 LEU A C 1
ATOM 1381 O O . LEU A 1 174 ? -4.714 5.360 11.601 1.00 94.81 174 LEU A O 1
ATOM 1385 N N . GLY A 1 175 ? -3.365 4.542 13.202 1.00 95.62 175 GLY A N 1
ATOM 1386 C CA . GLY A 1 175 ? -4.399 3.742 13.851 1.00 95.62 175 GLY A CA 1
ATOM 1387 C C . GLY A 1 175 ? -5.588 4.571 14.336 1.00 95.62 175 GLY A C 1
ATOM 1388 O O . GLY A 1 175 ? -6.742 4.226 14.087 1.00 95.62 175 GLY A O 1
ATOM 1389 N N . CYS A 1 176 ? -5.335 5.721 14.970 1.00 95.81 176 CYS A N 1
ATOM 1390 C CA . CYS A 1 176 ? -6.404 6.635 15.387 1.00 95.81 176 CYS A CA 1
ATOM 1391 C C . CYS A 1 176 ? -7.200 7.183 14.192 1.00 95.81 176 CYS A C 1
ATOM 1393 O O . CYS A 1 176 ? -8.416 7.352 14.307 1.00 95.81 176 CYS A O 1
ATOM 1395 N N . ALA A 1 177 ? -6.541 7.453 13.060 1.00 95.50 177 ALA A N 1
ATOM 1396 C CA . ALA A 1 177 ? -7.198 7.918 11.839 1.00 95.50 177 ALA A CA 1
ATOM 1397 C C . ALA A 1 177 ? -8.180 6.861 11.320 1.00 95.50 177 ALA A C 1
ATOM 1399 O O . ALA A 1 177 ? -9.353 7.165 11.092 1.00 95.50 177 ALA A O 1
ATOM 1400 N N . LEU A 1 178 ? -7.711 5.611 11.220 1.00 97.00 178 LEU A N 1
ATOM 1401 C CA . LEU A 1 178 ? -8.519 4.464 10.815 1.00 97.00 178 LEU A CA 1
ATOM 1402 C C . LEU A 1 178 ? -9.742 4.306 11.724 1.00 97.00 178 LEU A C 1
ATOM 1404 O O . LEU A 1 178 ? -10.869 4.269 11.237 1.00 97.00 178 LEU A O 1
ATOM 1408 N N . LEU A 1 179 ? -9.544 4.255 13.044 1.00 96.69 179 LEU A N 1
ATOM 1409 C CA . LEU A 1 179 ? -10.644 4.062 13.992 1.00 96.69 179 LEU A CA 1
ATOM 1410 C C . LEU A 1 179 ? -11.668 5.200 13.941 1.00 96.69 179 LEU A C 1
ATOM 1412 O O . LEU A 1 179 ? -12.874 4.948 13.968 1.00 96.69 179 LEU A O 1
ATOM 1416 N N . THR A 1 180 ? -11.205 6.443 13.795 1.00 95.38 180 THR A N 1
ATOM 1417 C CA . THR A 1 180 ? -12.082 7.613 13.648 1.00 95.38 180 THR A CA 1
ATOM 1418 C C . THR A 1 180 ? -12.934 7.502 12.384 1.00 95.38 180 THR A C 1
ATOM 1420 O O . THR A 1 180 ? -14.149 7.704 12.442 1.00 95.38 180 THR A O 1
ATOM 1423 N N . ALA A 1 181 ? -12.332 7.111 11.256 1.00 96.12 181 ALA A N 1
ATOM 1424 C CA . ALA A 1 181 ? -13.051 6.889 10.006 1.00 96.12 181 ALA A CA 1
ATOM 1425 C C . ALA A 1 181 ? -14.071 5.744 10.128 1.00 96.12 181 ALA A C 1
ATOM 1427 O O . ALA A 1 181 ? -15.244 5.928 9.800 1.00 96.12 181 ALA A O 1
ATOM 1428 N N . LEU A 1 182 ? -13.667 4.589 10.666 1.00 96.56 182 LEU A N 1
ATOM 1429 C CA . LEU A 1 182 ? -14.551 3.436 10.858 1.00 96.56 182 LEU A CA 1
ATOM 1430 C C . LEU A 1 182 ? -15.710 3.743 11.811 1.00 96.56 182 LEU A C 1
ATOM 1432 O O . LEU A 1 182 ? -16.833 3.314 11.563 1.00 96.56 182 LEU A O 1
ATOM 1436 N N . SER A 1 183 ? -15.474 4.519 12.870 1.00 95.62 183 SER A N 1
ATOM 1437 C CA . SER A 1 183 ? -16.538 4.964 13.771 1.00 95.62 183 SER A CA 1
ATOM 1438 C C . SER A 1 183 ? -17.507 5.924 13.096 1.00 95.62 183 SER A C 1
ATOM 1440 O O . SER A 1 183 ? -18.703 5.846 13.354 1.00 95.62 183 SER A O 1
ATOM 1442 N N . ALA A 1 184 ? -17.031 6.828 12.236 1.00 94.69 184 ALA A N 1
ATOM 1443 C CA . ALA A 1 184 ? -17.916 7.696 11.464 1.00 94.69 184 ALA A CA 1
ATOM 1444 C C . ALA A 1 184 ? -18.769 6.886 10.468 1.00 94.69 184 ALA A C 1
ATOM 1446 O O . ALA A 1 184 ? -19.958 7.159 10.303 1.00 94.69 184 ALA A O 1
ATOM 1447 N N . ILE A 1 185 ? -18.184 5.857 9.845 1.00 96.44 185 ILE A N 1
ATOM 1448 C CA . ILE A 1 185 ? -18.882 4.913 8.957 1.00 96.44 185 ILE A CA 1
ATOM 1449 C C . ILE A 1 185 ? -19.932 4.104 9.737 1.00 96.44 185 ILE A C 1
ATOM 1451 O O . ILE A 1 185 ? -21.066 3.956 9.283 1.00 96.44 185 ILE A O 1
ATOM 1455 N N . ASP A 1 186 ? -19.594 3.630 10.935 1.00 96.44 186 ASP A N 1
ATOM 1456 C CA . ASP A 1 186 ? -20.509 2.921 11.835 1.00 96.44 186 ASP A CA 1
ATOM 1457 C C . ASP A 1 186 ? -21.672 3.804 12.305 1.00 96.44 186 ASP A C 1
ATOM 1459 O O . ASP A 1 186 ? -22.828 3.392 12.222 1.00 96.44 186 ASP A O 1
ATOM 1463 N N . GLN A 1 187 ? -21.395 5.049 12.708 1.00 94.50 187 GLN A N 1
ATOM 1464 C CA . GLN A 1 187 ? -22.423 6.037 13.064 1.00 94.50 187 GLN A CA 1
ATOM 1465 C C . GLN A 1 187 ? -23.362 6.351 11.893 1.00 94.50 187 GLN A C 1
ATOM 1467 O O . GLN A 1 187 ? -24.544 6.617 12.101 1.00 94.50 187 GLN A O 1
ATOM 1472 N N . ALA A 1 188 ? -22.861 6.287 10.657 1.00 96.00 188 ALA A N 1
ATOM 1473 C CA . ALA A 1 188 ? -23.673 6.427 9.454 1.00 96.00 188 ALA A CA 1
ATOM 1474 C C . ALA A 1 188 ? -24.500 5.168 9.116 1.00 96.00 188 ALA A C 1
ATOM 1476 O O . ALA A 1 188 ? -25.266 5.194 8.156 1.00 96.00 188 ALA A O 1
ATOM 1477 N N . GLY A 1 189 ? -24.363 4.070 9.872 1.00 97.19 189 GLY A N 1
ATOM 1478 C CA . GLY A 1 189 ? -25.004 2.784 9.571 1.00 97.19 189 GLY A CA 1
ATOM 1479 C C . GLY A 1 189 ? -24.391 2.062 8.366 1.00 97.19 189 GLY A C 1
ATOM 1480 O O . GLY A 1 189 ? -25.002 1.150 7.811 1.00 97.19 189 GLY A O 1
ATOM 1481 N N . GLU A 1 190 ? -23.191 2.472 7.956 1.00 98.25 190 GLU A N 1
ATOM 1482 C CA . GLU A 1 190 ? -22.502 1.997 6.757 1.00 98.25 190 GLU A CA 1
ATOM 1483 C C . GLU A 1 190 ? -21.360 1.020 7.083 1.00 98.25 190 GLU A C 1
ATOM 1485 O O . GLU A 1 190 ? -20.684 0.548 6.174 1.00 98.25 190 GLU A O 1
ATOM 1490 N N . LEU A 1 191 ? -21.123 0.668 8.352 1.00 98.12 191 LEU A N 1
ATOM 1491 C CA . LEU A 1 191 ? -20.154 -0.374 8.712 1.00 98.12 191 LEU A CA 1
ATOM 1492 C C . LEU A 1 191 ? -20.810 -1.753 8.553 1.00 98.12 191 LEU A C 1
ATOM 1494 O O . LEU A 1 191 ? -21.273 -2.3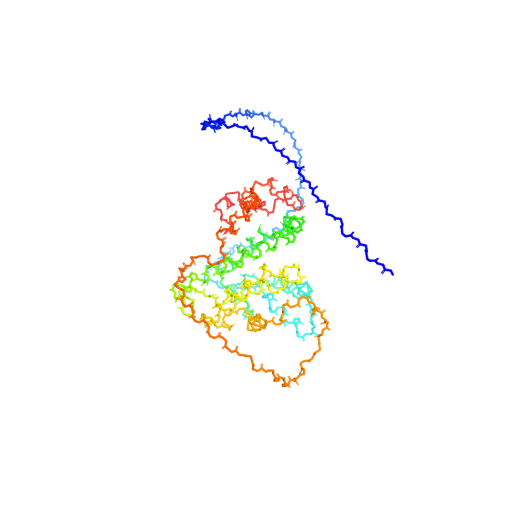47 9.523 1.00 98.12 191 LEU A O 1
ATOM 1498 N N . LYS A 1 192 ? -20.925 -2.224 7.309 1.00 98.31 192 LYS A N 1
ATOM 1499 C CA . LYS A 1 192 ? -21.629 -3.464 6.938 1.00 98.31 192 LYS A CA 1
ATOM 1500 C C . LYS A 1 192 ? -21.140 -4.016 5.586 1.00 98.31 192 LYS A C 1
ATOM 1502 O O . LYS A 1 192 ? -20.492 -3.282 4.844 1.00 98.31 192 LYS A O 1
ATOM 1507 N N . PRO A 1 193 ? -21.441 -5.278 5.221 1.00 97.69 193 PRO A N 1
ATOM 1508 C CA . PRO A 1 193 ? -20.909 -5.888 3.996 1.00 97.69 193 PRO A CA 1
ATOM 1509 C C . PRO A 1 193 ? -21.454 -5.289 2.691 1.00 97.69 193 PRO A C 1
ATOM 1511 O O . PRO A 1 193 ? -20.804 -5.398 1.657 1.00 97.69 193 PRO A O 1
ATOM 1514 N N . ASP A 1 194 ? -22.649 -4.698 2.734 1.00 96.62 194 ASP A N 1
ATOM 1515 C CA . ASP A 1 194 ? -23.347 -4.016 1.635 1.00 96.62 194 ASP A CA 1
ATOM 1516 C C . ASP A 1 194 ? -23.219 -2.483 1.736 1.00 96.62 194 ASP A C 1
ATOM 1518 O O . ASP A 1 194 ? -24.112 -1.745 1.320 1.00 96.62 194 ASP A O 1
ATOM 1522 N N . SER A 1 195 ? -22.140 -2.002 2.358 1.00 97.62 195 SER A N 1
ATOM 1523 C CA . SER A 1 195 ? -21.851 -0.576 2.507 1.00 97.62 195 SER A CA 1
ATOM 1524 C C . SER A 1 195 ? -21.712 0.125 1.160 1.00 97.62 195 SER A C 1
ATOM 1526 O O . SER A 1 195 ? -21.220 -0.452 0.187 1.00 97.62 195 SER A O 1
ATOM 1528 N N . ARG A 1 196 ? -22.048 1.418 1.121 1.00 97.38 196 ARG A N 1
ATOM 1529 C CA . ARG A 1 196 ? -21.654 2.284 -0.003 1.00 97.38 196 ARG A CA 1
ATOM 1530 C C . ARG A 1 196 ? -20.135 2.485 -0.087 1.00 97.38 196 ARG A C 1
ATOM 1532 O O . ARG A 1 196 ? -19.630 2.883 -1.133 1.00 97.38 196 ARG A O 1
ATOM 1539 N N . PHE A 1 197 ? -19.428 2.284 1.026 1.00 96.31 197 PHE A N 1
ATOM 1540 C CA . PHE A 1 197 ? -17.973 2.289 1.072 1.00 96.31 197 PHE A CA 1
ATOM 1541 C C . PHE A 1 197 ? -17.493 0.891 0.701 1.00 96.31 197 PHE A C 1
ATOM 1543 O O . PHE A 1 197 ? -17.690 -0.067 1.448 1.00 96.31 197 PHE A O 1
ATOM 1550 N N . LEU A 1 198 ? -16.916 0.772 -0.489 1.00 94.62 198 LEU A N 1
ATOM 1551 C CA . LEU A 1 198 ? -16.434 -0.504 -0.996 1.00 94.62 198 LEU A CA 1
ATOM 1552 C C . LEU A 1 198 ? -15.239 -0.993 -0.169 1.00 94.62 198 LEU A C 1
ATOM 1554 O O . LEU A 1 198 ? -14.524 -0.204 0.445 1.00 94.62 198 LEU A O 1
ATOM 1558 N N . ASP A 1 199 ? -15.059 -2.312 -0.147 1.00 96.31 199 ASP A N 1
ATOM 1559 C CA . ASP A 1 199 ? -13.834 -2.970 0.314 1.00 96.31 199 ASP A CA 1
ATOM 1560 C C . ASP A 1 199 ? -13.413 -2.681 1.766 1.00 96.31 199 ASP A C 1
ATOM 1562 O O . ASP A 1 199 ? -12.248 -2.825 2.124 1.00 96.31 199 ASP A O 1
ATOM 1566 N N . LEU A 1 200 ? -14.366 -2.373 2.657 1.00 97.81 200 LEU A N 1
ATOM 1567 C CA . LEU A 1 200 ? -14.088 -2.171 4.090 1.00 97.81 200 LEU A CA 1
ATOM 1568 C C . LEU A 1 200 ? -13.314 -3.337 4.724 1.00 97.81 200 LEU A C 1
ATOM 1570 O O . LEU A 1 200 ? -12.453 -3.117 5.571 1.00 97.81 200 LEU A O 1
ATOM 1574 N N . ALA A 1 201 ? -13.615 -4.576 4.321 1.00 97.94 201 ALA A N 1
ATOM 1575 C CA . ALA A 1 201 ? -12.901 -5.753 4.809 1.00 97.94 201 ALA A CA 1
ATOM 1576 C C . ALA A 1 201 ? -11.420 -5.728 4.398 1.00 97.94 201 ALA A C 1
ATOM 1578 O O . ALA A 1 201 ? -10.557 -5.988 5.233 1.00 97.94 201 ALA A O 1
ATOM 1579 N N . LEU A 1 202 ? -11.145 -5.369 3.140 1.00 97.19 202 LEU A N 1
ATOM 1580 C CA . LEU A 1 202 ? -9.801 -5.275 2.581 1.00 97.19 202 LEU A CA 1
ATOM 1581 C C . LEU A 1 202 ? -9.005 -4.152 3.250 1.00 97.19 202 LEU A C 1
ATOM 1583 O O . LEU A 1 202 ? -7.920 -4.410 3.762 1.00 97.19 202 LEU A O 1
ATOM 1587 N N . VAL A 1 203 ? -9.582 -2.949 3.342 1.00 97.56 203 VAL A N 1
ATOM 1588 C CA . VAL A 1 203 ? -8.926 -1.785 3.960 1.00 97.56 203 VAL A CA 1
ATOM 1589 C C . VAL A 1 203 ? -8.550 -2.079 5.410 1.00 97.56 203 VAL A C 1
ATOM 1591 O O . VAL A 1 203 ? -7.414 -1.860 5.810 1.00 97.56 203 VAL A O 1
ATOM 1594 N N . ILE A 1 204 ? -9.468 -2.623 6.219 1.00 97.88 204 ILE A N 1
ATOM 1595 C CA . ILE A 1 204 ? -9.136 -2.946 7.614 1.00 97.88 204 ILE A CA 1
ATOM 1596 C C . ILE A 1 204 ? -8.047 -4.023 7.674 1.00 97.88 204 ILE A C 1
ATOM 1598 O O . ILE A 1 204 ? -7.149 -3.917 8.506 1.00 97.88 204 ILE A O 1
ATOM 1602 N N . SER A 1 205 ? -8.104 -5.043 6.809 1.00 97.62 205 SER A N 1
ATOM 1603 C CA . SER A 1 205 ? -7.064 -6.073 6.793 1.00 97.62 205 SER A CA 1
ATOM 1604 C C . SER A 1 205 ? -5.696 -5.550 6.397 1.00 97.62 205 SER A C 1
ATOM 1606 O O . SER A 1 205 ? -4.730 -5.973 7.007 1.00 97.62 205 SER A O 1
ATOM 1608 N N . GLU A 1 206 ? -5.612 -4.609 5.461 1.00 96.44 206 GLU A N 1
ATOM 1609 C CA . GLU A 1 206 ? -4.351 -3.995 5.043 1.00 96.44 206 GLU A CA 1
ATOM 1610 C C . GLU A 1 206 ? -3.671 -3.271 6.207 1.00 96.44 206 GLU A C 1
ATOM 1612 O O . GLU A 1 206 ? -2.494 -3.489 6.468 1.00 96.44 206 GLU A O 1
ATOM 1617 N N . TYR A 1 207 ? -4.427 -2.502 6.997 1.00 97.12 207 TYR A N 1
ATOM 1618 C CA . TYR A 1 207 ? -3.884 -1.874 8.204 1.00 97.12 207 TYR A CA 1
ATOM 1619 C C . TYR A 1 207 ? -3.449 -2.898 9.258 1.00 97.12 207 TYR A C 1
ATOM 1621 O O . TYR A 1 207 ? -2.437 -2.700 9.930 1.00 97.12 207 TYR A O 1
ATOM 1629 N N . LEU A 1 208 ? -4.217 -3.972 9.455 1.00 96.88 208 LEU A N 1
ATOM 1630 C CA . LEU A 1 208 ? -3.857 -5.012 10.420 1.00 96.88 208 LEU A CA 1
ATOM 1631 C C . LEU A 1 208 ? -2.604 -5.780 9.983 1.00 96.88 208 LEU A C 1
ATOM 1633 O O . LEU A 1 208 ? -1.755 -6.055 10.827 1.00 96.88 208 LEU A O 1
ATOM 1637 N N . ASP A 1 209 ? -2.498 -6.098 8.696 1.00 95.06 209 ASP A N 1
ATOM 1638 C CA . ASP A 1 209 ? -1.372 -6.809 8.093 1.00 95.06 209 ASP A CA 1
ATOM 1639 C C . ASP A 1 209 ? -0.098 -5.962 8.159 1.00 95.06 209 ASP A C 1
ATOM 1641 O O . ASP A 1 209 ? 0.871 -6.371 8.789 1.00 95.06 209 ASP A O 1
ATOM 1645 N N . ALA A 1 210 ? -0.160 -4.710 7.692 1.00 92.50 210 ALA A N 1
ATOM 1646 C CA . ALA A 1 210 ? 0.951 -3.756 7.751 1.00 92.50 210 ALA A CA 1
ATOM 1647 C C . ALA A 1 210 ? 1.398 -3.395 9.180 1.00 92.50 210 ALA A C 1
ATOM 1649 O O . ALA A 1 210 ? 2.428 -2.756 9.365 1.00 92.50 210 ALA A O 1
ATOM 1650 N N . SER A 1 211 ? 0.605 -3.741 10.201 1.00 94.62 211 SER A N 1
ATOM 1651 C CA . SER A 1 211 ? 0.962 -3.524 11.605 1.00 94.62 211 SER A CA 1
ATOM 1652 C C . SER A 1 211 ? 1.299 -4.804 12.366 1.00 94.62 211 SER A C 1
ATOM 1654 O O . SER A 1 211 ? 1.582 -4.735 13.566 1.00 94.62 211 SER A O 1
ATOM 1656 N N . HIS A 1 212 ? 1.234 -5.970 11.716 1.00 93.12 212 HIS A N 1
ATOM 1657 C CA . HIS A 1 212 ? 1.373 -7.272 12.360 1.00 93.12 212 HIS A CA 1
ATOM 1658 C C . HIS A 1 212 ? 2.733 -7.431 13.048 1.00 93.12 212 HIS A C 1
ATOM 1660 O O . HIS A 1 212 ? 2.751 -7.757 14.237 1.00 93.12 212 HIS A O 1
ATOM 1666 N N . ASP A 1 213 ? 3.805 -7.147 12.315 1.00 91.38 213 ASP A N 1
ATOM 1667 C CA . ASP A 1 213 ? 5.223 -7.341 12.643 1.00 91.38 213 ASP A CA 1
ATOM 1668 C C . ASP A 1 213 ? 5.885 -6.121 13.303 1.00 91.38 213 ASP A C 1
ATOM 1670 O O . ASP A 1 213 ? 6.981 -6.232 13.834 1.00 91.38 213 ASP A O 1
ATOM 1674 N N . LEU A 1 214 ? 5.203 -4.971 13.381 1.00 91.25 214 LEU A N 1
ATOM 1675 C CA . LEU A 1 214 ? 5.683 -3.777 14.099 1.00 91.25 214 LEU A CA 1
ATOM 1676 C C . LEU A 1 214 ? 6.291 -4.044 15.498 1.00 91.25 214 LEU A C 1
ATOM 1678 O O . LEU A 1 214 ? 7.287 -3.394 15.830 1.00 91.25 214 LEU A O 1
ATOM 1682 N N . PRO A 1 215 ? 5.768 -4.971 16.330 1.00 90.94 215 PRO A N 1
ATOM 1683 C CA . PRO A 1 215 ? 6.400 -5.318 17.605 1.00 90.94 215 PRO A CA 1
ATOM 1684 C C . PRO A 1 215 ? 7.813 -5.887 17.462 1.00 90.94 215 PRO A C 1
ATOM 1686 O O . PRO A 1 215 ? 8.662 -5.582 18.294 1.00 90.94 215 PRO A O 1
ATOM 1689 N N . ASP A 1 216 ? 8.088 -6.633 16.392 1.00 88.00 216 ASP A N 1
ATOM 1690 C CA . ASP A 1 216 ? 9.404 -7.221 16.114 1.00 88.00 216 ASP A CA 1
ATOM 1691 C C . ASP A 1 216 ? 10.443 -6.120 15.813 1.00 88.00 216 ASP A C 1
ATOM 1693 O O . ASP A 1 216 ? 11.643 -6.302 16.016 1.00 88.00 216 ASP A O 1
ATOM 1697 N N . TYR A 1 217 ? 9.968 -4.926 15.433 1.00 85.25 217 TYR A N 1
ATOM 1698 C CA . TYR A 1 217 ? 10.750 -3.698 15.256 1.00 85.25 217 TYR A CA 1
ATOM 1699 C C . TYR A 1 217 ? 10.723 -2.768 16.488 1.00 85.25 217 TYR A C 1
ATOM 1701 O O . TYR A 1 217 ? 11.129 -1.607 16.412 1.00 85.25 217 TYR A O 1
ATOM 1709 N N . GLY A 1 218 ? 10.217 -3.233 17.635 1.00 89.75 218 GLY A N 1
ATOM 1710 C CA . GLY A 1 218 ? 10.122 -2.451 18.873 1.00 89.75 218 GLY A CA 1
ATOM 1711 C C . GLY A 1 218 ? 8.999 -1.403 18.890 1.00 89.75 218 GLY A C 1
ATOM 1712 O O . GLY A 1 218 ? 8.977 -0.536 19.774 1.00 89.75 218 GLY A O 1
ATOM 1713 N N . ILE A 1 219 ? 8.059 -1.456 17.938 1.00 91.56 219 ILE A N 1
ATOM 1714 C CA . ILE A 1 219 ? 6.869 -0.595 17.866 1.00 91.56 219 ILE A CA 1
ATOM 1715 C C . ILE A 1 219 ? 5.693 -1.335 18.522 1.00 91.56 219 ILE A C 1
ATOM 1717 O O . ILE A 1 219 ? 4.893 -2.026 17.891 1.00 91.56 219 ILE A O 1
ATOM 1721 N N . GLU A 1 220 ? 5.604 -1.188 19.843 1.00 92.31 220 GLU A N 1
ATOM 1722 C CA . GLU A 1 220 ? 4.693 -1.947 20.704 1.00 92.31 220 GLU A CA 1
ATOM 1723 C C . GLU A 1 220 ? 3.922 -1.072 21.714 1.00 92.31 220 GLU A C 1
ATOM 1725 O O . GLU A 1 220 ? 4.104 0.146 21.818 1.00 92.31 220 GLU A O 1
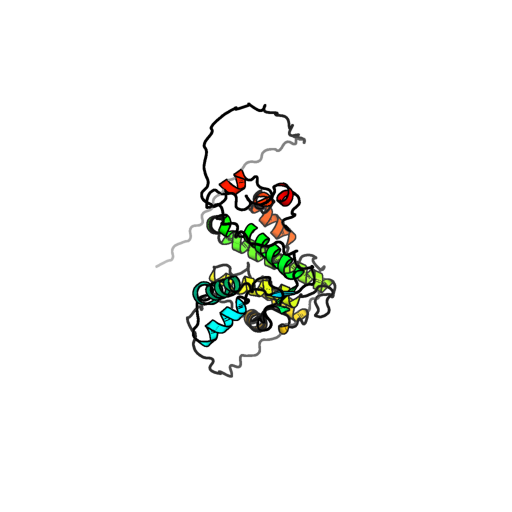ATOM 1730 N N . GLY A 1 221 ? 3.016 -1.697 22.470 1.00 92.31 221 GLY A N 1
ATOM 1731 C CA . GLY A 1 221 ? 2.220 -1.030 23.502 1.00 92.31 221 GLY A CA 1
ATOM 1732 C C . GLY A 1 221 ? 1.109 -0.139 22.938 1.00 92.31 221 GLY A C 1
ATOM 1733 O O . GLY A 1 221 ? 0.384 -0.515 22.016 1.00 92.31 221 GLY A O 1
ATOM 1734 N N . GLU A 1 222 ? 0.946 1.057 23.509 1.00 92.88 222 GLU A N 1
ATOM 1735 C CA . GLU A 1 222 ? -0.171 1.964 23.192 1.00 92.88 222 GLU A CA 1
ATOM 1736 C C . GLU A 1 222 ? -0.204 2.414 21.722 1.00 92.88 222 GLU A C 1
ATOM 1738 O O . GLU A 1 222 ? -1.278 2.675 21.179 1.00 92.88 222 GLU A O 1
ATOM 1743 N N . CYS A 1 223 ? 0.949 2.475 21.044 1.00 92.75 223 CYS A N 1
ATOM 1744 C CA . CYS A 1 223 ? 1.012 2.889 19.639 1.00 92.75 223 CYS A CA 1
ATOM 1745 C C . CYS A 1 223 ? 0.370 1.883 18.670 1.00 92.75 223 CYS A C 1
ATOM 1747 O O . CYS A 1 223 ? -0.034 2.267 17.575 1.00 92.75 223 CYS A O 1
ATOM 1749 N N . VAL A 1 224 ? 0.205 0.626 19.089 1.00 94.69 224 VAL A N 1
ATOM 1750 C CA . VAL A 1 224 ? -0.430 -0.444 18.305 1.00 94.69 224 VAL A CA 1
ATOM 1751 C C . VAL A 1 224 ? -1.710 -0.983 18.946 1.00 94.69 224 VAL A C 1
ATOM 1753 O O . VAL A 1 224 ? -2.322 -1.909 18.409 1.00 94.69 224 VAL A O 1
ATOM 1756 N N . ALA A 1 225 ? -2.146 -0.398 20.069 1.00 94.31 225 ALA A N 1
ATOM 1757 C CA . ALA A 1 225 ? -3.340 -0.828 20.797 1.00 94.31 225 ALA A CA 1
ATOM 1758 C C . ALA A 1 225 ? -4.596 -0.814 19.912 1.00 94.31 225 ALA A C 1
ATOM 1760 O O . ALA A 1 225 ? -5.389 -1.752 19.983 1.00 94.31 225 ALA A O 1
ATOM 1761 N N . TRP A 1 226 ? -4.680 0.168 19.002 1.00 95.81 226 TRP A N 1
ATOM 1762 C CA . TRP A 1 226 ? -5.777 0.389 18.051 1.00 95.81 226 TRP A CA 1
ATOM 1763 C C . TRP A 1 226 ? -6.161 -0.838 17.210 1.00 95.81 226 TRP A C 1
ATOM 1765 O O . TRP A 1 226 ? -7.291 -0.920 16.719 1.00 95.81 226 TRP A O 1
ATOM 1775 N N . ARG A 1 227 ? -5.251 -1.807 17.036 1.00 96.44 227 ARG A N 1
ATOM 1776 C CA . ARG A 1 227 ? -5.528 -3.063 16.326 1.00 96.44 227 ARG A CA 1
ATOM 1777 C C . ARG A 1 227 ? -6.698 -3.827 16.942 1.00 96.44 227 ARG A C 1
ATOM 1779 O O . ARG A 1 227 ? -7.506 -4.407 16.218 1.00 96.44 227 ARG A O 1
ATOM 1786 N N . LYS A 1 228 ? -6.822 -3.816 18.272 1.00 95.38 228 LYS A N 1
ATOM 1787 C CA . LYS A 1 228 ? -7.901 -4.521 18.981 1.00 95.38 228 LYS A CA 1
ATOM 1788 C C . LYS A 1 228 ? -9.251 -3.879 18.686 1.00 95.38 228 LYS A C 1
ATOM 1790 O O . LYS A 1 228 ? -10.217 -4.577 18.386 1.00 95.38 228 LYS A O 1
ATOM 1795 N N . GLU A 1 229 ? -9.322 -2.555 18.704 1.00 96.75 229 GLU A N 1
ATOM 1796 C CA . GLU A 1 229 ? -10.526 -1.811 18.344 1.00 96.75 229 GLU A CA 1
ATOM 1797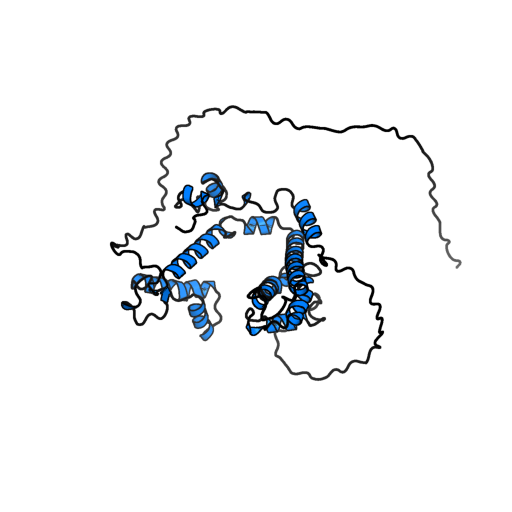 C C . GLU A 1 229 ? -10.887 -2.009 16.867 1.00 96.75 229 GLU A C 1
ATOM 1799 O O . GLU A 1 229 ? -12.067 -2.164 16.549 1.00 96.75 229 GLU A O 1
ATOM 1804 N N . ALA A 1 230 ? -9.896 -2.083 15.973 1.00 97.62 230 ALA A N 1
ATOM 1805 C CA . ALA A 1 230 ? -10.126 -2.372 14.559 1.00 97.62 230 ALA A CA 1
ATOM 1806 C C . ALA A 1 230 ? -10.758 -3.763 14.366 1.00 97.62 230 ALA A C 1
ATOM 1808 O O . ALA A 1 230 ? -11.738 -3.893 13.634 1.00 97.62 230 ALA A O 1
ATOM 1809 N N . VAL A 1 231 ? -10.287 -4.783 15.095 1.00 97.69 231 VAL A N 1
ATOM 1810 C CA . VAL A 1 231 ? -10.889 -6.132 15.119 1.00 97.69 231 VAL A CA 1
ATOM 1811 C C . VAL A 1 231 ? -12.329 -6.096 15.648 1.00 97.69 231 VAL A C 1
ATOM 1813 O O . VAL A 1 231 ? -13.222 -6.733 15.081 1.00 97.69 231 VAL A O 1
ATOM 1816 N N . VAL A 1 232 ? -12.590 -5.326 16.711 1.00 97.38 232 VAL A N 1
ATOM 1817 C CA . VAL A 1 232 ? -13.947 -5.140 17.253 1.00 97.38 232 VAL A CA 1
ATOM 1818 C C . VAL A 1 232 ? -14.874 -4.521 16.204 1.00 97.38 232 VAL A C 1
ATOM 1820 O O . VAL A 1 232 ? -15.990 -5.011 16.021 1.00 97.38 232 VAL A O 1
ATOM 1823 N N . LEU A 1 233 ? -14.421 -3.488 15.489 1.00 97.75 233 LEU A N 1
ATOM 1824 C CA . LEU A 1 233 ? -15.193 -2.836 14.427 1.00 97.75 233 LEU A CA 1
ATOM 1825 C C . LEU A 1 233 ? -15.405 -3.762 13.223 1.00 97.75 233 LEU A C 1
ATOM 1827 O O . LEU A 1 233 ? -16.532 -3.871 12.740 1.00 97.75 233 LEU A O 1
ATOM 1831 N N . PHE A 1 234 ? -14.382 -4.510 12.803 1.00 98.25 234 PHE A N 1
ATOM 1832 C CA . PHE A 1 234 ? -14.490 -5.506 11.733 1.00 98.25 234 PHE A CA 1
ATOM 1833 C C . PHE A 1 234 ? -15.618 -6.510 12.013 1.00 98.25 234 PHE A C 1
ATOM 1835 O O . PHE A 1 234 ? -16.496 -6.749 11.179 1.00 98.25 234 PHE A O 1
ATOM 1842 N N . LYS A 1 235 ? -15.646 -7.052 13.237 1.00 98.06 235 LYS A N 1
ATOM 1843 C CA . LYS A 1 235 ? -16.690 -7.979 13.688 1.00 98.06 235 LYS A CA 1
ATOM 1844 C C . LYS A 1 235 ? -18.051 -7.328 13.833 1.00 98.06 235 LYS A C 1
ATOM 1846 O O . LYS A 1 235 ? -19.056 -7.936 13.464 1.00 98.06 235 LYS A O 1
ATOM 1851 N N . LYS A 1 236 ? -18.097 -6.113 14.383 1.00 97.75 236 LYS A N 1
ATOM 1852 C CA . LYS A 1 236 ? -19.338 -5.348 14.535 1.00 97.75 236 LYS A CA 1
ATOM 1853 C C . LYS A 1 236 ? -20.017 -5.159 13.181 1.00 97.75 236 LYS A C 1
ATOM 1855 O O . LYS A 1 236 ? -21.221 -5.390 13.079 1.00 97.75 236 LYS A O 1
ATOM 1860 N N . GLY A 1 237 ? -19.233 -4.850 12.149 1.00 98.00 237 GLY A N 1
ATOM 1861 C CA . GLY A 1 237 ? -19.714 -4.730 10.779 1.00 98.00 237 GLY A CA 1
ATOM 1862 C C . GLY A 1 237 ? -20.040 -6.048 10.086 1.00 98.00 237 GLY A C 1
ATOM 1863 O O . GLY A 1 237 ? -20.490 -6.028 8.945 1.00 98.00 237 GLY A O 1
ATOM 1864 N N . LYS A 1 238 ? -19.834 -7.199 10.745 1.00 98.19 238 LYS A N 1
ATOM 1865 C CA . LYS A 1 238 ? -20.030 -8.541 10.170 1.00 98.19 238 LYS A CA 1
ATOM 1866 C C . LYS A 1 238 ? -19.323 -8.698 8.818 1.00 98.19 238 LYS A C 1
ATOM 1868 O O . LYS A 1 238 ? -19.859 -9.329 7.908 1.00 98.19 238 LYS A O 1
ATOM 1873 N N . LEU A 1 239 ? -18.153 -8.076 8.684 1.00 98.19 239 LEU A N 1
ATOM 1874 C CA . LEU A 1 239 ? -17.362 -8.120 7.461 1.00 98.19 239 LEU A CA 1
ATOM 1875 C C . LEU A 1 239 ? -16.822 -9.540 7.247 1.00 98.19 239 LEU A C 1
ATOM 1877 O O . LEU A 1 239 ? -16.565 -10.264 8.210 1.00 98.19 239 LEU A O 1
ATOM 1881 N N . ASP A 1 240 ? -16.690 -9.952 5.987 1.00 97.75 240 ASP A N 1
ATOM 1882 C CA . ASP A 1 240 ? -16.250 -11.301 5.624 1.00 97.75 240 ASP A CA 1
ATOM 1883 C C . ASP A 1 240 ? -14.717 -11.351 5.502 1.00 97.75 240 ASP A C 1
ATOM 1885 O O . ASP A 1 240 ? -14.174 -10.718 4.592 1.00 97.75 240 ASP A O 1
ATOM 1889 N N . PRO A 1 241 ? -14.005 -12.127 6.343 1.00 97.56 241 PRO A N 1
ATOM 1890 C CA . PRO A 1 241 ? -12.558 -12.298 6.225 1.00 97.56 241 PRO A CA 1
ATOM 1891 C C . PRO A 1 241 ? -12.109 -12.882 4.880 1.00 97.56 241 PRO A C 1
ATOM 1893 O O . PRO A 1 241 ? -10.953 -12.723 4.512 1.00 97.56 241 PRO A O 1
ATOM 1896 N N . LYS A 1 242 ? -12.989 -13.555 4.126 1.00 96.62 242 LYS A N 1
ATOM 1897 C CA . LYS A 1 242 ? -12.657 -14.083 2.790 1.00 96.62 242 LYS A CA 1
ATOM 1898 C C . LYS A 1 242 ? -12.579 -13.002 1.713 1.00 96.62 242 LYS A C 1
ATOM 1900 O O . LYS A 1 242 ? -12.043 -13.262 0.643 1.00 96.62 242 LYS A O 1
ATOM 1905 N N . LYS A 1 243 ? -13.139 -11.819 1.978 1.00 96.50 243 LYS A N 1
ATOM 1906 C CA . LYS A 1 243 ? -13.021 -10.628 1.123 1.00 96.50 243 LYS A CA 1
ATOM 1907 C C . LYS A 1 243 ? -11.865 -9.715 1.549 1.00 96.50 243 LYS A C 1
ATOM 1909 O O . LYS A 1 243 ? -11.763 -8.598 1.055 1.00 96.50 243 LYS A O 1
ATOM 1914 N N . ALA A 1 244 ? -11.061 -10.162 2.506 1.00 96.75 244 ALA A N 1
ATOM 1915 C CA . ALA A 1 244 ? -9.917 -9.448 3.044 1.00 96.75 244 ALA A CA 1
ATOM 1916 C C . ALA A 1 244 ? -8.603 -10.045 2.502 1.00 96.75 244 ALA A C 1
ATOM 1918 O O . ALA A 1 244 ? -8.633 -10.973 1.688 1.00 96.75 244 ALA A O 1
ATOM 1919 N N . LEU A 1 245 ? -7.454 -9.537 2.957 1.00 94.62 245 LEU A N 1
ATOM 1920 C CA . LEU A 1 245 ? -6.147 -10.111 2.626 1.00 94.62 245 LEU A CA 1
ATOM 1921 C C . LEU A 1 245 ? -6.010 -11.563 3.110 1.00 94.62 245 LEU A C 1
ATOM 1923 O O . LEU A 1 245 ? -6.671 -12.002 4.063 1.00 94.62 245 LEU A O 1
ATOM 1927 N N . TRP A 1 246 ? -5.113 -12.312 2.468 1.00 93.00 246 TRP A N 1
ATOM 1928 C CA . TRP A 1 246 ? -4.746 -13.652 2.922 1.00 93.00 246 TRP A CA 1
ATOM 1929 C C . TRP A 1 246 ? -4.216 -13.601 4.365 1.00 93.00 246 TRP A C 1
ATOM 1931 O O . TRP A 1 246 ? -3.561 -12.647 4.758 1.00 93.00 246 TRP A O 1
ATOM 1941 N N . GLY A 1 247 ? -4.561 -14.591 5.193 1.00 92.19 247 GLY A N 1
ATOM 1942 C CA . GLY A 1 247 ? -4.164 -14.616 6.609 1.00 92.19 247 GLY A CA 1
ATOM 1943 C C . GLY A 1 247 ? -5.027 -13.770 7.561 1.00 92.19 247 GLY A C 1
ATOM 1944 O O . GLY A 1 247 ? -4.994 -14.019 8.768 1.00 92.19 247 GLY A O 1
ATOM 1945 N N . THR A 1 248 ? -5.894 -12.875 7.058 1.00 96.62 248 THR A N 1
ATOM 1946 C CA . THR A 1 248 ? -6.739 -11.993 7.898 1.00 96.62 248 THR A CA 1
ATOM 1947 C C . THR A 1 248 ? -7.511 -12.759 8.972 1.00 96.62 248 THR A C 1
ATOM 1949 O O . THR A 1 248 ? -7.550 -12.347 10.126 1.00 96.62 248 THR A O 1
ATOM 1952 N N . ALA A 1 249 ? -8.109 -13.906 8.635 1.00 97.25 249 ALA A N 1
ATOM 1953 C CA . ALA A 1 249 ? -8.861 -14.705 9.606 1.00 97.25 249 ALA A CA 1
ATOM 1954 C C . ALA A 1 249 ? -7.996 -15.177 10.794 1.00 97.25 249 ALA A C 1
ATOM 1956 O O . ALA A 1 249 ? -8.455 -15.155 11.938 1.00 97.25 249 ALA A O 1
ATOM 1957 N N . GLY A 1 250 ? -6.747 -15.572 10.529 1.00 95.69 250 GLY A N 1
ATOM 1958 C CA . GLY A 1 250 ? -5.781 -15.939 11.563 1.00 95.69 250 GLY A CA 1
ATOM 1959 C C . GLY A 1 250 ? -5.377 -14.732 12.407 1.00 95.69 250 GLY A C 1
ATOM 1960 O O . GLY A 1 250 ? -5.365 -14.816 13.634 1.00 95.69 250 GLY A O 1
ATOM 1961 N N . LEU A 1 251 ? -5.150 -13.587 11.761 1.00 95.19 251 LEU A N 1
ATOM 1962 C CA . LEU A 1 251 ? -4.776 -12.340 12.424 1.00 95.19 251 LEU A CA 1
ATOM 1963 C C . LEU A 1 251 ? -5.878 -11.806 13.353 1.00 95.19 251 LEU A C 1
ATOM 1965 O O . LEU A 1 251 ? -5.595 -11.437 14.493 1.00 95.19 251 LEU A O 1
ATOM 1969 N N . LEU A 1 252 ? -7.142 -11.840 12.915 1.00 96.94 252 LEU A N 1
ATOM 1970 C CA . LEU A 1 252 ? -8.296 -11.486 13.751 1.00 96.94 252 LEU A CA 1
ATOM 1971 C C . LEU A 1 252 ? -8.338 -12.365 15.012 1.00 96.94 252 LEU A C 1
ATOM 1973 O O . LEU A 1 252 ? -8.384 -11.843 16.125 1.00 96.94 252 LEU A O 1
ATOM 1977 N N . LYS A 1 253 ? -8.213 -13.692 14.855 1.00 96.00 253 LYS A N 1
ATOM 1978 C CA . LYS A 1 253 ? -8.167 -14.640 15.982 1.00 96.00 253 LYS A CA 1
ATOM 1979 C C . LYS A 1 253 ? -6.979 -14.363 16.916 1.00 96.00 253 LYS A C 1
ATOM 1981 O O . LYS A 1 253 ? -7.144 -14.402 18.134 1.00 96.00 253 LYS A O 1
ATOM 1986 N N . LYS A 1 254 ? -5.797 -14.057 16.364 1.00 93.94 254 LYS A N 1
ATOM 1987 C CA . LYS A 1 254 ? -4.574 -13.737 17.124 1.00 93.94 254 LYS A CA 1
ATOM 1988 C C . LYS A 1 254 ? -4.770 -12.499 18.006 1.00 93.94 254 LYS A C 1
ATOM 1990 O O . LYS A 1 254 ? -4.367 -12.523 19.166 1.00 93.94 254 LYS A O 1
ATOM 1995 N N . LEU A 1 255 ? -5.403 -11.453 17.470 1.00 93.50 255 LEU A N 1
ATOM 1996 C CA . LEU A 1 255 ? -5.608 -10.163 18.142 1.00 93.50 255 LEU A CA 1
ATOM 1997 C C . LEU A 1 255 ? -6.768 -10.156 19.150 1.00 93.50 255 LEU A C 1
ATOM 1999 O O . LEU A 1 255 ? -6.825 -9.283 20.015 1.00 93.50 255 LEU A O 1
ATOM 2003 N N . GLU A 1 256 ? -7.677 -11.125 19.071 1.00 93.44 256 GLU A N 1
ATOM 2004 C CA . GLU A 1 256 ? -8.743 -11.318 20.063 1.00 93.44 256 GLU A CA 1
ATOM 2005 C C . GLU A 1 256 ? -8.248 -11.923 21.374 1.00 93.44 256 GLU A C 1
ATOM 2007 O O . GLU A 1 256 ? -8.839 -11.678 22.428 1.00 93.44 256 GLU A O 1
ATOM 2012 N N . SER A 1 257 ? -7.191 -12.731 21.308 1.00 90.25 257 SER A N 1
ATOM 2013 C CA . SER A 1 257 ? -6.649 -13.442 22.460 1.00 90.25 257 SER A CA 1
ATOM 2014 C C . SER A 1 257 ? -5.964 -12.460 23.423 1.00 90.25 257 SER A C 1
ATOM 2016 O O . SER A 1 257 ? -4.957 -11.850 23.058 1.00 90.25 257 SER A O 1
ATOM 2018 N N . PRO A 1 258 ? -6.449 -12.306 24.675 1.00 74.69 258 PRO A N 1
ATOM 2019 C CA . PRO A 1 258 ? -5.881 -11.358 25.638 1.00 74.69 258 PRO A CA 1
ATOM 2020 C C . PRO A 1 258 ? -4.422 -11.645 26.017 1.00 74.69 258 PRO A C 1
ATOM 2022 O O . PRO A 1 258 ? -3.728 -10.735 26.459 1.00 74.69 258 PRO A O 1
ATOM 2025 N N . SER A 1 259 ? -3.975 -12.896 25.865 1.00 70.50 259 SER A N 1
ATOM 2026 C CA . SER A 1 259 ? -2.655 -13.387 26.276 1.00 70.50 259 SER A CA 1
ATOM 2027 C C . SER A 1 259 ? -1.530 -13.102 25.280 1.00 70.50 259 SER A C 1
ATOM 2029 O O . SER A 1 259 ? -0.371 -13.187 25.653 1.00 70.50 259 SER A O 1
ATOM 2031 N N . ASN A 1 260 ? -1.841 -12.732 24.035 1.00 62.16 260 ASN A N 1
ATOM 2032 C CA . ASN A 1 260 ? -0.857 -12.682 22.944 1.00 62.16 260 ASN A CA 1
ATOM 2033 C C . ASN A 1 260 ? 0.017 -11.414 22.898 1.00 62.16 260 ASN A C 1
ATOM 2035 O O . ASN A 1 260 ? 0.652 -11.144 21.887 1.00 62.16 260 ASN A O 1
ATOM 2039 N N . TRP A 1 261 ? -0.001 -10.606 23.958 1.00 58.97 261 TRP A N 1
ATOM 2040 C CA . TRP A 1 261 ? 0.685 -9.309 24.024 1.00 58.97 261 TRP A CA 1
ATOM 2041 C C . TRP A 1 261 ? 1.623 -9.175 25.223 1.00 58.97 261 TRP A C 1
ATOM 2043 O O . TRP A 1 261 ? 2.115 -8.079 25.482 1.00 58.97 261 TRP A O 1
ATOM 2053 N N . SER A 1 262 ? 1.852 -10.254 25.977 1.00 55.81 262 SER A N 1
ATOM 2054 C CA . SER A 1 262 ? 2.901 -10.229 26.992 1.00 55.81 262 SER A CA 1
ATOM 2055 C C . SER A 1 262 ? 4.238 -10.359 26.273 1.00 55.81 262 SER A C 1
ATOM 2057 O O . SER A 1 262 ? 4.581 -11.427 25.782 1.00 55.81 262 SER A O 1
ATOM 2059 N N . THR A 1 263 ? 4.964 -9.252 26.207 1.00 54.81 263 THR A N 1
ATOM 2060 C CA . THR A 1 263 ? 6.297 -9.066 25.614 1.00 54.81 263 THR A CA 1
ATOM 2061 C C . THR A 1 263 ? 7.406 -9.930 26.226 1.00 54.81 263 THR A C 1
ATOM 2063 O O . THR A 1 263 ? 8.553 -9.829 25.812 1.00 54.81 263 THR A O 1
ATOM 2066 N N . ASP A 1 264 ? 7.080 -10.794 27.188 1.00 53.56 264 ASP A N 1
ATOM 2067 C CA . ASP A 1 264 ? 8.056 -11.544 27.980 1.00 53.56 264 ASP A CA 1
ATOM 2068 C C . ASP A 1 264 ? 8.240 -13.008 27.537 1.00 53.56 264 ASP A C 1
ATOM 2070 O O . ASP A 1 264 ? 9.075 -13.704 28.107 1.00 53.56 264 ASP A O 1
ATOM 2074 N N . GLU A 1 265 ? 7.504 -13.496 26.530 1.00 49.22 265 GLU A N 1
ATOM 2075 C CA . GLU A 1 265 ? 7.590 -14.899 26.087 1.00 49.22 265 GLU A CA 1
ATOM 2076 C C . GLU A 1 265 ? 7.761 -15.017 24.562 1.00 49.22 265 GLU A C 1
ATOM 2078 O O . GLU A 1 265 ? 6.913 -15.563 23.862 1.00 49.22 265 GLU A O 1
ATOM 2083 N N . MET A 1 266 ? 8.878 -14.513 24.030 1.00 46.56 266 MET A N 1
ATOM 2084 C CA . MET A 1 266 ? 9.444 -15.074 22.796 1.00 46.56 266 MET A CA 1
ATOM 2085 C C . MET A 1 266 ? 10.410 -16.193 23.183 1.00 46.56 266 MET A C 1
ATOM 2087 O O . MET A 1 266 ? 11.624 -16.008 23.191 1.00 46.56 266 MET A O 1
ATOM 2091 N N . ASP A 1 267 ? 9.842 -17.331 23.583 1.00 45.81 267 ASP A N 1
ATOM 2092 C CA . ASP A 1 267 ? 10.571 -18.595 23.645 1.00 45.81 267 ASP A CA 1
ATOM 2093 C C . ASP A 1 267 ? 10.283 -19.370 22.353 1.00 45.81 267 ASP A C 1
ATOM 2095 O O . ASP A 1 267 ? 9.147 -19.445 21.873 1.00 45.81 267 ASP A O 1
ATOM 2099 N N . ASP A 1 268 ? 11.357 -19.874 21.771 1.00 48.81 268 ASP A N 1
ATOM 2100 C CA . ASP A 1 268 ? 11.545 -20.285 20.382 1.00 48.81 268 ASP A CA 1
ATOM 2101 C C . ASP A 1 268 ? 10.850 -21.631 20.091 1.00 48.81 268 ASP A C 1
ATOM 2103 O O . ASP A 1 268 ? 11.489 -22.654 19.850 1.00 48.81 268 ASP A O 1
ATOM 2107 N N . ASN A 1 269 ? 9.516 -21.679 20.200 1.00 43.12 269 ASN A N 1
ATOM 2108 C CA . ASN A 1 269 ? 8.762 -22.927 20.084 1.00 43.12 269 ASN A CA 1
ATOM 2109 C C . ASN A 1 269 ? 8.050 -23.059 18.730 1.00 43.12 269 ASN A C 1
ATOM 2111 O O . ASN A 1 269 ? 6.833 -22.923 18.615 1.00 43.12 269 ASN A O 1
ATOM 2115 N N . SER A 1 270 ? 8.831 -23.393 17.702 1.00 46.12 270 SER A N 1
ATOM 2116 C CA . SER A 1 270 ? 8.373 -23.912 16.403 1.00 46.12 270 SER A CA 1
ATOM 2117 C C . SER A 1 270 ? 8.041 -25.419 16.456 1.00 46.12 270 SER A C 1
ATOM 2119 O O . SER A 1 270 ? 8.316 -26.170 15.522 1.00 46.12 270 SER A O 1
ATOM 2121 N N . GLY A 1 271 ? 7.448 -25.882 17.562 1.00 44.12 271 GLY A N 1
ATOM 2122 C CA . GLY A 1 271 ? 7.096 -27.281 17.796 1.00 44.12 271 GLY A CA 1
ATOM 2123 C C . GLY A 1 271 ? 5.589 -27.529 17.739 1.00 44.12 271 GLY A C 1
ATOM 2124 O O . GLY A 1 271 ? 4.872 -27.121 18.645 1.00 44.12 271 GLY A O 1
ATOM 2125 N N . GLU A 1 272 ? 5.164 -28.196 16.664 1.00 46.62 272 GLU A N 1
ATOM 2126 C CA . GLU A 1 272 ? 4.037 -29.139 16.533 1.00 46.62 272 GLU A CA 1
ATOM 2127 C C . GLU A 1 272 ? 2.770 -28.899 17.390 1.00 46.62 272 GLU A C 1
ATOM 2129 O O . GLU A 1 272 ? 2.758 -29.034 18.613 1.00 46.62 272 GLU A O 1
ATOM 2134 N N . GLU A 1 273 ? 1.647 -28.635 16.705 1.00 49.44 273 GLU A N 1
ATOM 2135 C CA . GLU A 1 273 ? 0.292 -28.673 17.270 1.00 49.44 273 GLU A CA 1
ATOM 2136 C C . GLU A 1 273 ? -0.018 -30.064 17.864 1.00 49.44 273 GLU A C 1
ATOM 2138 O O . GLU A 1 273 ? -0.465 -30.969 17.162 1.00 49.44 273 GLU A O 1
ATOM 2143 N N . GLU A 1 274 ? 0.168 -30.230 19.176 1.00 45.47 274 GLU A N 1
ATOM 2144 C CA . GLU A 1 274 ? -0.498 -31.282 19.948 1.00 45.47 274 GLU A CA 1
ATOM 2145 C C . GLU A 1 274 ? -1.756 -30.737 20.637 1.00 45.47 274 GLU A C 1
ATOM 2147 O O . GLU A 1 274 ? -1.716 -29.829 21.474 1.00 45.47 274 GLU A O 1
ATOM 2152 N N . ASP A 1 275 ? -2.884 -31.368 20.309 1.00 56.22 275 ASP A N 1
ATOM 2153 C CA . ASP A 1 275 ? -4.179 -31.235 20.965 1.00 56.22 275 ASP A CA 1
ATOM 2154 C C . ASP A 1 275 ? -4.066 -31.387 22.492 1.00 56.22 275 ASP A C 1
ATOM 2156 O O . ASP A 1 275 ? -3.874 -32.489 23.016 1.00 56.22 275 ASP A O 1
ATOM 2160 N N . LYS A 1 276 ? -4.274 -30.294 23.241 1.00 44.75 276 LYS A N 1
ATOM 2161 C CA . LYS A 1 276 ? -4.584 -30.375 24.677 1.00 44.75 276 LYS A CA 1
ATOM 2162 C C . LYS A 1 276 ? -5.878 -29.666 25.029 1.00 44.75 276 LYS A C 1
ATOM 2164 O O . LYS A 1 276 ? -5.967 -28.461 25.252 1.00 44.75 276 LYS A O 1
ATOM 2169 N N . GLU A 1 277 ? -6.885 -30.522 25.118 1.00 51.78 277 GLU A N 1
ATOM 2170 C CA . GLU A 1 277 ? -8.169 -30.333 25.755 1.00 51.78 277 GLU A CA 1
ATOM 2171 C C . GLU A 1 277 ? -8.009 -30.056 27.267 1.00 51.78 277 GLU A C 1
ATOM 2173 O O . GLU A 1 277 ? -7.234 -30.701 27.973 1.00 51.78 277 GLU A O 1
ATOM 2178 N N . ASN A 1 278 ? -8.876 -29.174 27.771 1.00 47.16 278 ASN A N 1
ATOM 2179 C CA . ASN A 1 278 ? -9.394 -29.162 29.143 1.00 47.16 278 ASN A CA 1
ATOM 2180 C C . ASN A 1 278 ? -8.538 -28.522 30.262 1.00 47.16 278 ASN A C 1
ATOM 2182 O O . ASN A 1 278 ? -7.914 -29.204 31.072 1.00 47.16 278 ASN A O 1
ATOM 2186 N N . GLN A 1 279 ? -8.695 -27.205 30.464 1.00 38.75 279 GLN A N 1
ATOM 2187 C CA . GLN A 1 279 ? -8.632 -26.624 31.812 1.00 38.75 279 GLN A CA 1
ATOM 2188 C C . GLN A 1 279 ? -9.811 -25.687 32.097 1.00 38.75 279 GLN A C 1
ATOM 2190 O O . GLN A 1 279 ? -9.990 -24.617 31.523 1.00 38.75 279 GLN A O 1
ATOM 2195 N N . LYS A 1 280 ? -10.628 -26.155 33.039 1.00 47.09 280 LYS A N 1
ATOM 2196 C CA . LYS A 1 280 ? -11.822 -25.537 33.604 1.00 47.09 280 LYS A CA 1
ATOM 2197 C C . LYS A 1 280 ? -11.381 -24.560 34.698 1.00 47.09 280 LYS A C 1
ATOM 2199 O O . LYS A 1 280 ? -10.930 -25.005 35.751 1.00 47.09 280 LYS A O 1
ATOM 2204 N N . THR A 1 281 ? -11.533 -23.253 34.491 1.00 35.72 281 THR A N 1
ATOM 2205 C CA . THR A 1 281 ? -11.346 -22.259 35.561 1.00 35.72 281 THR A CA 1
ATOM 2206 C C . THR A 1 281 ? -12.647 -21.565 35.942 1.00 35.72 281 THR A C 1
ATOM 2208 O O . THR A 1 281 ? -13.618 -21.454 35.196 1.00 35.72 281 THR A O 1
ATOM 2211 N N . SER A 1 282 ? -12.666 -21.225 37.222 1.00 35.66 282 SER A N 1
ATOM 2212 C CA . SER A 1 282 ? -13.799 -20.984 38.094 1.00 35.66 282 SER A CA 1
ATOM 2213 C C . SER A 1 282 ? -14.558 -19.684 37.836 1.00 35.66 282 SER A C 1
ATOM 2215 O O . SER A 1 282 ? -13.993 -18.620 37.607 1.00 35.66 282 SER A O 1
ATOM 2217 N N . SER A 1 283 ? -15.869 -19.797 38.024 1.00 41.62 283 SER A N 1
ATOM 2218 C CA . SER A 1 283 ? -16.901 -18.764 38.074 1.00 41.62 283 SER A CA 1
ATOM 2219 C C . SER A 1 283 ? -16.539 -17.521 38.906 1.00 41.62 283 SER A C 1
ATOM 2221 O O . SER A 1 283 ? -16.592 -17.545 40.138 1.00 41.62 283 SER A O 1
ATOM 2223 N N . GLY A 1 284 ? -16.274 -16.406 38.218 1.00 39.78 284 GLY A N 1
ATOM 2224 C CA . GLY A 1 284 ? -16.189 -15.055 38.778 1.00 39.78 284 GLY A CA 1
ATOM 2225 C C . GLY A 1 284 ? -17.517 -14.290 38.672 1.00 39.78 284 GLY A C 1
ATOM 2226 O O . GLY A 1 284 ? -18.125 -14.190 37.609 1.00 39.78 284 GLY A O 1
ATOM 2227 N N . LYS A 1 285 ? -17.969 -13.748 39.806 1.00 42.19 285 LYS A N 1
ATOM 2228 C CA . LYS A 1 285 ? -19.211 -12.983 40.035 1.00 42.19 285 LYS A CA 1
ATOM 2229 C C . LYS A 1 285 ? -19.409 -11.811 39.050 1.00 42.19 285 LYS A C 1
ATOM 2231 O O . LYS A 1 285 ? -18.671 -10.830 39.087 1.00 42.19 285 LYS A O 1
ATOM 2236 N N . LYS A 1 286 ? -20.497 -11.851 38.266 1.00 42.34 286 LYS A N 1
ATOM 2237 C CA . LYS A 1 286 ? -21.015 -10.723 37.466 1.00 42.34 286 LYS A CA 1
ATOM 2238 C C . LYS A 1 286 ? -21.502 -9.584 38.375 1.00 42.34 286 LYS A C 1
ATOM 2240 O O . LYS A 1 286 ? -22.560 -9.683 38.994 1.00 42.34 286 LYS A O 1
ATOM 2245 N N . ARG A 1 287 ? -20.765 -8.470 38.416 1.00 40.62 287 ARG A N 1
ATOM 2246 C CA . ARG A 1 287 ? -21.257 -7.174 38.912 1.00 40.62 287 ARG A CA 1
ATOM 2247 C C . ARG A 1 287 ? -21.921 -6.429 37.752 1.00 40.62 287 ARG A C 1
ATOM 2249 O O . ARG A 1 287 ? -21.246 -5.858 36.905 1.00 40.62 287 ARG A O 1
ATOM 2256 N N . LYS A 1 288 ? -23.254 -6.452 37.720 1.00 47.16 288 LYS A N 1
ATOM 2257 C CA . LYS A 1 288 ? -24.071 -5.662 36.793 1.00 47.16 288 LYS A CA 1
ATOM 2258 C C . LYS A 1 288 ? -24.135 -4.221 37.316 1.00 47.16 288 LYS A C 1
ATOM 2260 O O . LYS A 1 288 ? -24.816 -3.958 38.303 1.00 47.16 288 LYS A O 1
ATOM 2265 N N . ARG A 1 289 ? -23.383 -3.305 36.699 1.00 41.31 289 ARG A N 1
ATOM 2266 C CA . ARG A 1 289 ? -23.481 -1.859 36.947 1.00 41.31 289 ARG A CA 1
ATOM 2267 C C . ARG A 1 289 ? -23.933 -1.199 35.650 1.00 41.31 289 ARG A C 1
ATOM 2269 O O . ARG A 1 289 ? -23.130 -0.793 34.823 1.00 41.31 289 ARG A O 1
ATOM 2276 N N . GLU A 1 290 ? -25.245 -1.197 35.457 1.00 48.88 290 GLU A N 1
ATOM 2277 C CA . GLU A 1 290 ? -25.916 -0.526 34.348 1.00 48.88 290 GLU A CA 1
ATOM 2278 C C . GLU A 1 290 ? -26.176 0.917 34.788 1.00 48.88 290 GLU A C 1
ATOM 2280 O O . GLU A 1 290 ? -27.205 1.240 35.375 1.00 48.88 290 GLU A O 1
ATOM 2285 N N . THR A 1 291 ? -25.186 1.779 34.569 1.00 40.41 291 THR A N 1
ATOM 2286 C CA . THR A 1 291 ? -25.389 3.227 34.586 1.00 40.41 291 THR A CA 1
ATOM 2287 C C . THR A 1 291 ? -25.328 3.672 33.134 1.00 40.41 291 THR A C 1
ATOM 2289 O O . THR A 1 291 ? -24.257 3.972 32.618 1.00 40.41 291 THR A O 1
ATOM 2292 N N . GLN A 1 292 ? -26.476 3.673 32.454 1.00 44.19 292 GLN A N 1
ATOM 2293 C CA . GLN A 1 292 ? -26.633 4.344 31.164 1.00 44.19 292 GLN A CA 1
ATOM 2294 C C . GLN A 1 292 ? -26.626 5.857 31.409 1.00 44.19 292 GLN A C 1
ATOM 2296 O O . GLN A 1 292 ? -27.653 6.533 31.403 1.00 44.19 292 GLN A O 1
ATOM 2301 N N . SER A 1 293 ? -25.447 6.402 31.697 1.00 44.84 293 SER A N 1
ATOM 2302 C CA . SER A 1 293 ? -25.196 7.824 31.517 1.00 44.84 293 SER A CA 1
ATOM 2303 C C . SER A 1 293 ? -25.343 8.116 30.028 1.00 44.84 293 SER A C 1
ATOM 2305 O O . SER A 1 293 ? -24.720 7.433 29.220 1.00 44.84 293 SER A O 1
ATOM 2307 N N . LYS A 1 294 ? -26.165 9.110 29.669 1.00 47.12 294 LYS A N 1
ATOM 2308 C CA . LYS A 1 294 ? -26.184 9.728 28.335 1.00 47.12 294 LYS A CA 1
ATOM 2309 C C . LYS A 1 294 ? -24.766 10.204 28.006 1.00 47.12 294 LYS A C 1
ATOM 2311 O O . LYS A 1 294 ? -24.399 11.332 28.330 1.00 47.12 294 LYS A O 1
ATOM 2316 N N . VAL A 1 295 ? -23.957 9.321 27.430 1.00 51.03 295 VAL A N 1
ATOM 2317 C CA . VAL A 1 295 ? -22.673 9.664 26.835 1.00 51.03 295 VAL A CA 1
ATOM 2318 C C . VAL A 1 295 ? -23.047 10.503 25.627 1.00 51.03 295 VAL A C 1
ATOM 2320 O O . VAL A 1 295 ? -23.692 10.012 24.705 1.00 51.03 295 VAL A O 1
ATOM 2323 N N . LYS A 1 296 ? -22.761 11.806 25.685 1.00 59.38 296 LYS A N 1
ATOM 2324 C CA . LYS A 1 296 ? -22.758 12.615 24.468 1.00 59.38 296 LYS A CA 1
ATOM 2325 C C . LYS A 1 296 ? -21.798 11.904 23.526 1.00 59.38 296 LYS A C 1
ATOM 2327 O O . LYS A 1 296 ? -20.651 11.715 23.916 1.00 59.38 296 LYS A O 1
ATOM 2332 N N . GLU A 1 297 ? -22.288 11.458 22.374 1.00 68.56 297 GLU A N 1
ATOM 2333 C CA . GLU A 1 297 ? -21.453 10.862 21.335 1.00 68.56 297 GLU A CA 1
ATOM 2334 C C . GLU A 1 297 ? -20.341 11.858 21.010 1.00 68.56 297 GLU A C 1
ATOM 2336 O O . GLU A 1 297 ? -20.566 12.913 20.412 1.00 68.56 297 GLU A O 1
ATOM 2341 N N . GLU A 1 298 ? -19.148 11.581 21.528 1.00 76.19 298 GLU A N 1
ATOM 2342 C CA . GLU A 1 298 ? -17.965 12.354 21.212 1.00 76.19 298 GLU A CA 1
ATOM 2343 C C . GLU A 1 298 ? -17.617 12.024 19.763 1.00 76.19 298 GLU A C 1
ATOM 2345 O O . GLU A 1 298 ? -17.433 10.862 19.405 1.00 76.19 298 GLU A O 1
ATOM 2350 N N . LYS A 1 299 ? -17.596 13.052 18.911 1.00 83.06 299 LYS A N 1
ATOM 2351 C CA . LYS A 1 299 ? -17.410 12.915 17.459 1.00 83.06 299 LYS A CA 1
ATOM 2352 C C . LYS A 1 299 ? -16.049 12.302 17.085 1.00 83.06 299 LYS A C 1
ATOM 2354 O O . LYS A 1 299 ? -15.893 11.820 15.971 1.00 83.06 299 LYS A O 1
ATOM 2359 N N . ASP A 1 300 ? -15.091 12.319 18.010 1.00 86.12 300 ASP A N 1
ATOM 2360 C CA . ASP A 1 300 ? -13.733 11.796 17.850 1.00 86.12 300 ASP A CA 1
ATOM 2361 C C . ASP A 1 300 ? -13.273 11.106 19.155 1.00 86.12 300 ASP A C 1
ATOM 2363 O O . ASP A 1 300 ? -12.562 11.713 19.963 1.00 86.12 300 ASP A O 1
ATOM 2367 N N . PRO A 1 301 ? -13.695 9.848 19.402 1.00 89.88 301 PRO A N 1
ATOM 2368 C CA . PRO A 1 301 ? -13.356 9.118 20.627 1.00 89.88 301 PRO A CA 1
ATOM 2369 C C . PRO A 1 301 ? -11.849 8.900 20.825 1.00 89.88 301 PRO A C 1
ATOM 2371 O O . PRO A 1 301 ? -11.395 8.711 21.953 1.00 89.88 301 PRO A O 1
ATOM 2374 N N . TRP A 1 302 ? -11.065 8.932 19.742 1.00 93.00 302 TRP A N 1
ATOM 2375 C CA . TRP A 1 302 ? -9.617 8.698 19.771 1.00 93.00 302 TRP A CA 1
ATOM 2376 C C . TRP A 1 302 ? -8.792 9.983 19.766 1.00 93.00 302 TRP A C 1
ATOM 2378 O O . TRP A 1 302 ? -7.557 9.921 19.825 1.00 93.00 302 TRP A O 1
ATOM 2388 N N . GLN A 1 303 ? -9.461 11.140 19.762 1.00 92.75 303 GLN A N 1
ATOM 2389 C CA . GLN A 1 303 ? -8.850 12.465 19.733 1.00 92.75 303 GLN A CA 1
ATOM 2390 C C . GLN A 1 303 ? -7.853 12.617 18.574 1.00 92.75 303 GLN A C 1
ATOM 2392 O O . GLN A 1 303 ? -6.807 13.258 18.743 1.00 92.75 303 GLN A O 1
ATOM 2397 N N . TRP A 1 304 ? -8.143 12.010 17.419 1.00 93.81 304 TRP A N 1
ATOM 2398 C CA . TRP A 1 304 ? -7.280 12.046 16.243 1.00 93.81 304 TRP A CA 1
ATOM 2399 C C . TRP A 1 304 ? -6.908 13.478 15.863 1.00 93.81 304 TRP A C 1
ATOM 2401 O O . TRP A 1 304 ? -5.723 13.773 15.723 1.00 93.81 304 TRP A O 1
ATOM 2411 N N . ASP A 1 305 ? -7.871 14.403 15.824 1.00 92.56 305 ASP A N 1
ATOM 2412 C CA . ASP A 1 305 ? -7.612 15.801 15.452 1.00 92.56 305 ASP A CA 1
ATOM 2413 C C . ASP A 1 305 ? -6.589 16.466 16.386 1.00 92.56 305 ASP A C 1
ATOM 2415 O O . ASP A 1 305 ? -5.744 17.270 15.974 1.00 92.56 305 ASP A O 1
ATOM 2419 N N . LYS A 1 306 ? -6.671 16.151 17.681 1.00 93.81 306 LYS A N 1
ATOM 2420 C CA . LYS A 1 306 ? -5.773 16.689 18.705 1.00 93.81 306 LYS A CA 1
ATOM 2421 C C . LYS A 1 306 ? -4.385 16.061 18.594 1.00 93.81 306 LYS A C 1
ATOM 2423 O O . LYS A 1 306 ? -3.399 16.796 18.648 1.00 93.81 306 LYS A O 1
ATOM 2428 N N . LYS A 1 307 ? -4.310 14.736 18.423 1.00 93.19 307 LYS A N 1
ATOM 2429 C CA . LYS A 1 307 ? -3.053 13.997 18.233 1.00 93.19 307 LYS A CA 1
ATOM 2430 C C . LYS A 1 307 ? -2.341 14.445 16.958 1.00 93.19 307 LYS A C 1
ATOM 2432 O O . LYS A 1 307 ? -1.165 14.779 17.014 1.00 93.19 307 LYS A O 1
ATOM 2437 N N . PHE A 1 308 ? -3.070 14.583 15.852 1.00 91.69 308 PHE A N 1
ATOM 2438 C CA . PHE A 1 308 ? -2.548 15.070 14.578 1.00 91.69 308 PHE A CA 1
ATOM 2439 C C . PHE A 1 308 ? -1.936 16.468 14.708 1.00 91.69 308 PHE A C 1
ATOM 2441 O O . PHE A 1 308 ? -0.807 16.707 14.283 1.00 91.69 308 PHE A O 1
ATOM 2448 N N . LYS A 1 309 ? -2.644 17.402 15.357 1.00 93.25 309 LYS A N 1
ATOM 2449 C CA . LYS A 1 309 ? -2.125 18.758 15.607 1.00 93.25 309 LYS A CA 1
ATOM 2450 C C . LYS A 1 309 ? -0.886 18.755 16.502 1.00 93.25 309 LYS A C 1
ATOM 2452 O O . LYS A 1 309 ? 0.011 19.566 16.274 1.00 93.25 309 LYS A O 1
ATOM 2457 N N . ALA A 1 310 ? -0.835 17.884 17.511 1.00 92.19 310 ALA A N 1
ATOM 2458 C CA . ALA A 1 310 ? 0.324 17.748 18.391 1.00 92.19 310 ALA A CA 1
ATOM 2459 C C . ALA A 1 310 ? 1.544 17.204 17.633 1.00 92.19 310 ALA A C 1
ATOM 2461 O O . ALA A 1 310 ? 2.593 17.847 17.658 1.00 92.19 310 ALA A O 1
ATOM 2462 N N . CYS A 1 311 ? 1.364 16.114 16.884 1.00 89.06 311 CYS A N 1
ATOM 2463 C CA . CYS A 1 311 ? 2.387 15.511 16.032 1.00 89.06 311 CYS A CA 1
ATOM 2464 C C . CYS A 1 311 ? 2.920 16.532 15.012 1.00 89.06 311 CYS A C 1
ATOM 2466 O O . CYS A 1 311 ? 4.116 16.820 14.977 1.00 89.06 311 CYS A O 1
ATOM 2468 N N . LYS A 1 312 ? 2.026 17.225 14.291 1.00 88.50 312 LYS A N 1
ATOM 2469 C CA . LYS A 1 312 ? 2.398 18.289 13.343 1.00 88.50 312 LYS A CA 1
ATOM 2470 C C . LYS A 1 312 ? 3.164 19.439 14.008 1.00 88.50 312 LYS A C 1
ATOM 2472 O O . LYS A 1 312 ? 4.083 19.994 13.413 1.00 88.50 312 LYS A O 1
ATOM 2477 N N . LYS A 1 313 ? 2.801 19.825 15.237 1.00 90.06 313 LYS A N 1
ATOM 2478 C CA . LYS A 1 313 ? 3.512 20.872 15.989 1.00 90.06 313 LYS A CA 1
ATOM 2479 C C . LYS A 1 313 ? 4.916 20.420 16.400 1.00 90.06 313 LYS A C 1
ATOM 2481 O O . LYS A 1 313 ? 5.833 21.232 16.322 1.00 90.06 313 LYS A O 1
ATOM 2486 N N . LYS A 1 314 ? 5.071 19.164 16.835 1.00 86.44 314 LYS A N 1
ATOM 2487 C CA . LYS A 1 314 ? 6.355 18.570 17.241 1.00 86.44 314 LYS A CA 1
ATOM 2488 C C . LYS A 1 314 ? 7.302 18.432 16.049 1.00 86.44 314 LYS A C 1
ATOM 2490 O O . LYS A 1 314 ? 8.437 18.881 16.131 1.00 86.44 314 LYS A O 1
ATOM 2495 N N . ALA A 1 315 ? 6.801 17.917 14.929 1.00 82.88 315 ALA A N 1
ATOM 2496 C CA . ALA A 1 315 ? 7.563 17.781 13.692 1.00 82.88 315 ALA A CA 1
ATOM 2497 C C . ALA A 1 315 ? 7.878 19.131 13.011 1.00 82.88 315 ALA A C 1
ATOM 2499 O O . ALA A 1 315 ? 8.735 19.211 12.140 1.00 82.88 315 ALA A O 1
ATOM 2500 N N . GLY A 1 316 ? 7.223 20.230 13.397 1.00 84.19 316 GLY A N 1
ATOM 2501 C CA . GLY A 1 316 ? 7.543 21.566 12.895 1.00 84.19 316 GLY A CA 1
ATOM 2502 C C . GLY A 1 316 ? 7.231 21.755 11.404 1.00 84.19 316 GLY A C 1
ATOM 2503 O O . GLY A 1 316 ? 6.260 21.217 10.874 1.00 84.19 316 GLY A O 1
ATOM 2504 N N . LYS A 1 317 ? 8.038 22.571 10.708 1.00 74.19 317 LYS A N 1
ATOM 2505 C CA . LYS A 1 317 ? 7.847 22.864 9.270 1.00 74.19 317 LYS A CA 1
ATOM 2506 C C . LYS A 1 317 ? 8.135 21.660 8.365 1.00 74.19 317 LYS A C 1
ATOM 2508 O O . LYS A 1 317 ? 7.893 21.749 7.165 1.00 74.19 317 LYS A O 1
ATOM 2513 N N . THR A 1 318 ? 8.684 20.572 8.904 1.00 70.94 318 THR A N 1
ATOM 2514 C CA . THR A 1 318 ? 9.149 19.436 8.110 1.00 70.94 318 THR A CA 1
ATOM 2515 C C . THR A 1 318 ? 8.125 18.311 7.960 1.00 70.94 318 THR A C 1
ATOM 2517 O O . THR A 1 318 ? 8.402 17.393 7.194 1.00 70.94 318 THR A O 1
ATOM 2520 N N . PHE A 1 319 ? 6.953 18.393 8.602 1.00 69.38 319 PHE A N 1
ATOM 2521 C CA . PHE A 1 319 ? 5.915 17.361 8.517 1.00 69.38 319 PHE A CA 1
ATOM 2522 C C . PHE A 1 319 ? 5.201 17.363 7.154 1.00 69.38 319 PHE A C 1
ATOM 2524 O O . PHE A 1 319 ? 4.297 18.171 6.913 1.00 69.38 319 PHE A O 1
ATOM 2531 N N . GLY A 1 320 ? 5.617 16.450 6.272 1.00 70.00 320 GLY A N 1
ATOM 2532 C CA . GLY A 1 320 ? 5.109 16.315 4.905 1.00 70.00 320 GLY A CA 1
ATOM 2533 C C . GLY A 1 320 ? 5.427 17.511 3.995 1.00 70.00 320 GLY A C 1
ATOM 2534 O O . GLY A 1 320 ? 6.295 18.337 4.290 1.00 70.00 320 GLY A O 1
ATOM 2535 N N . GLY A 1 321 ? 4.699 17.598 2.878 1.00 73.81 321 GLY A N 1
ATOM 2536 C CA . GLY A 1 321 ? 4.738 18.717 1.931 1.00 73.81 321 GLY A CA 1
ATOM 2537 C C . GLY A 1 321 ? 5.479 18.427 0.623 1.00 73.81 321 GLY A C 1
ATOM 2538 O O . GLY A 1 321 ? 6.176 17.427 0.486 1.00 73.81 321 GLY A O 1
ATOM 2539 N N . GLU A 1 322 ? 5.346 19.354 -0.327 1.00 77.56 322 GLU A N 1
ATOM 2540 C CA . GLU A 1 322 ? 5.916 19.277 -1.687 1.00 77.56 322 GLU A CA 1
ATOM 2541 C C . GLU A 1 322 ? 7.449 19.192 -1.711 1.00 77.56 322 GLU A C 1
ATOM 2543 O O . GLU A 1 322 ? 8.038 18.830 -2.720 1.00 77.56 322 GLU A O 1
ATOM 2548 N N . LYS A 1 323 ? 8.115 19.471 -0.587 1.00 77.81 323 LYS A N 1
ATOM 2549 C CA . LYS A 1 323 ? 9.571 19.342 -0.449 1.00 77.81 323 LYS A CA 1
ATOM 2550 C C . LYS A 1 323 ? 10.093 17.903 -0.541 1.00 77.81 323 LYS A C 1
ATOM 2552 O O . LYS A 1 323 ? 11.301 17.735 -0.534 1.00 77.81 323 LYS A O 1
ATOM 2557 N N . TYR A 1 324 ? 9.222 16.895 -0.540 1.00 76.06 324 TYR A N 1
ATOM 2558 C CA . TYR A 1 324 ? 9.584 15.498 -0.816 1.00 76.06 324 TYR A CA 1
ATOM 2559 C C . TYR A 1 324 ? 9.115 15.044 -2.205 1.00 76.06 324 TYR A C 1
ATOM 2561 O O . TYR A 1 324 ? 9.445 13.948 -2.640 1.00 76.06 324 TYR A O 1
ATOM 2569 N N . ASP A 1 325 ? 8.343 15.877 -2.908 1.00 82.56 325 ASP A N 1
ATOM 2570 C CA . ASP A 1 325 ? 7.876 15.590 -4.256 1.00 82.56 325 ASP A CA 1
ATOM 2571 C C . ASP A 1 325 ? 8.944 16.039 -5.261 1.00 82.56 325 ASP A C 1
ATOM 2573 O O . ASP A 1 325 ? 9.035 17.208 -5.646 1.00 82.56 325 ASP A O 1
ATOM 2577 N N . ILE A 1 326 ? 9.760 15.087 -5.708 1.00 85.50 326 ILE A N 1
ATOM 2578 C CA . ILE A 1 326 ? 10.844 15.327 -6.666 1.00 85.50 326 ILE A CA 1
ATOM 2579 C C . ILE A 1 326 ? 10.340 15.885 -8.006 1.00 85.50 326 ILE A C 1
ATOM 2581 O O . ILE A 1 326 ? 11.101 16.507 -8.753 1.00 85.50 326 ILE A O 1
ATOM 2585 N N . THR A 1 327 ? 9.054 15.707 -8.333 1.00 84.94 327 THR A N 1
ATOM 2586 C CA . THR A 1 327 ? 8.470 16.283 -9.553 1.00 84.94 327 THR A CA 1
ATOM 2587 C C . THR A 1 327 ? 8.394 17.807 -9.461 1.00 84.94 327 THR A C 1
ATOM 2589 O O . THR A 1 327 ? 8.384 18.488 -10.489 1.00 84.94 327 THR A O 1
ATOM 2592 N N . LYS A 1 328 ? 8.409 18.357 -8.238 1.00 86.88 328 LYS A N 1
ATOM 2593 C CA . LYS A 1 328 ? 8.470 19.798 -7.959 1.00 86.88 328 LYS A CA 1
ATOM 2594 C C . LYS A 1 328 ? 9.894 20.336 -7.895 1.00 86.88 328 LYS A C 1
ATOM 2596 O O . LYS A 1 328 ? 10.076 21.550 -7.968 1.00 86.88 328 LYS A O 1
ATOM 2601 N N . PHE A 1 329 ? 10.895 19.465 -7.800 1.00 89.50 329 PHE A N 1
ATOM 2602 C CA . PHE A 1 329 ? 12.295 19.874 -7.779 1.00 89.50 329 PHE A CA 1
ATOM 2603 C C . PHE A 1 329 ? 12.749 20.326 -9.169 1.00 89.50 329 PHE A C 1
ATOM 2605 O O . PHE A 1 329 ? 12.294 19.847 -10.215 1.00 89.50 329 PHE A O 1
ATOM 2612 N N . THR A 1 330 ? 13.713 21.234 -9.196 1.00 92.56 330 THR A N 1
ATOM 2613 C CA . THR A 1 330 ? 14.499 21.493 -10.401 1.00 92.56 330 THR A CA 1
ATOM 2614 C C . THR A 1 330 ? 15.354 20.270 -10.752 1.00 92.56 330 THR A C 1
ATOM 2616 O O . THR A 1 330 ? 15.641 19.422 -9.906 1.00 92.56 330 THR A O 1
ATOM 2619 N N . ARG A 1 331 ? 15.811 20.179 -12.009 1.00 93.56 331 ARG A N 1
ATOM 2620 C CA . ARG A 1 331 ? 16.726 19.102 -12.439 1.00 93.56 331 ARG A CA 1
ATOM 2621 C C . ARG A 1 331 ? 17.994 19.051 -11.580 1.00 93.56 331 ARG A C 1
ATOM 2623 O O . ARG A 1 331 ? 18.447 17.975 -11.211 1.00 93.56 331 ARG A O 1
ATOM 2630 N N . ALA A 1 332 ? 18.535 20.222 -11.238 1.00 94.69 332 ALA A N 1
ATOM 2631 C CA . ALA A 1 332 ? 19.726 20.347 -10.405 1.00 94.69 332 ALA A CA 1
ATOM 2632 C C . ALA A 1 332 ? 19.477 19.897 -8.958 1.00 94.69 332 ALA A C 1
ATOM 2634 O O . ALA A 1 332 ? 20.323 19.224 -8.383 1.00 94.69 332 ALA A O 1
ATOM 2635 N N . GLU A 1 333 ? 18.320 20.230 -8.376 1.00 93.00 333 GLU A N 1
ATOM 2636 C CA . GLU A 1 333 ? 17.948 19.744 -7.041 1.00 93.00 333 GLU A CA 1
ATOM 2637 C C . GLU A 1 333 ? 17.776 18.229 -7.030 1.00 93.00 333 GLU A C 1
ATOM 2639 O O . GLU A 1 333 ? 18.334 17.580 -6.157 1.00 93.00 333 GLU A O 1
ATOM 2644 N N . ARG A 1 334 ? 17.088 17.648 -8.023 1.00 92.69 334 ARG A N 1
ATOM 2645 C CA . ARG A 1 334 ? 16.972 16.187 -8.115 1.00 92.69 334 ARG A CA 1
ATOM 2646 C C . ARG A 1 334 ? 18.325 15.505 -8.246 1.00 92.69 334 ARG A C 1
ATOM 2648 O O . ARG A 1 334 ? 18.587 14.572 -7.506 1.00 92.69 334 ARG A O 1
ATOM 2655 N N . ALA A 1 335 ? 19.184 15.998 -9.136 1.00 92.81 335 ALA A N 1
ATOM 2656 C CA . ALA A 1 335 ? 20.535 15.475 -9.295 1.00 92.81 335 ALA A CA 1
ATOM 2657 C C . ALA A 1 335 ? 21.349 15.573 -7.995 1.00 92.81 335 ALA A C 1
ATOM 2659 O O . ALA A 1 335 ? 22.083 14.655 -7.667 1.00 92.81 335 ALA A O 1
ATOM 2660 N N . ARG A 1 336 ? 21.198 16.661 -7.229 1.00 92.81 336 ARG A N 1
ATOM 2661 C CA . ARG A 1 336 ? 21.885 16.837 -5.942 1.00 92.81 336 ARG A CA 1
ATOM 2662 C C . ARG A 1 336 ? 21.401 15.860 -4.868 1.00 92.81 336 ARG A C 1
ATOM 2664 O O . ARG A 1 336 ? 22.208 15.449 -4.044 1.00 92.81 336 ARG A O 1
ATOM 2671 N N . GLU A 1 337 ? 20.105 15.559 -4.831 1.00 86.75 337 GLU A N 1
ATOM 2672 C CA . GLU A 1 337 ? 19.532 14.641 -3.837 1.00 86.75 337 GLU A CA 1
ATOM 2673 C C . GLU A 1 337 ? 19.603 13.162 -4.264 1.00 86.75 337 GLU A C 1
ATOM 2675 O O . GLU A 1 337 ? 19.432 12.291 -3.418 1.00 86.75 337 GLU A O 1
ATOM 2680 N N . ALA A 1 338 ? 19.849 12.864 -5.544 1.00 86.81 338 ALA A N 1
ATOM 2681 C CA . ALA A 1 338 ? 19.996 11.502 -6.053 1.00 86.81 338 ALA A CA 1
ATOM 2682 C C . ALA A 1 338 ? 21.360 10.893 -5.692 1.00 86.81 338 ALA A C 1
ATOM 2684 O O . ALA A 1 338 ? 22.389 11.570 -5.736 1.00 86.81 338 ALA A O 1
ATOM 2685 N N . PHE A 1 339 ? 21.374 9.588 -5.406 1.00 82.06 339 PHE A N 1
ATOM 2686 C CA . PHE A 1 339 ? 22.573 8.857 -4.973 1.00 82.06 339 PHE A CA 1
ATOM 2687 C C . PHE A 1 339 ? 23.738 8.943 -5.9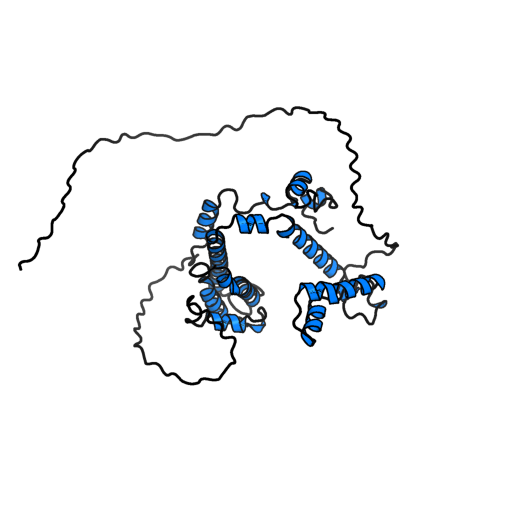71 1.00 82.06 339 PHE A C 1
ATOM 2689 O O . PHE A 1 339 ? 24.895 9.108 -5.588 1.00 82.06 339 PHE A O 1
ATOM 2696 N N . ASP A 1 340 ? 23.441 8.853 -7.267 1.00 87.81 340 ASP A N 1
ATOM 2697 C CA . ASP A 1 340 ? 24.443 8.865 -8.334 1.00 87.81 340 ASP A CA 1
ATOM 2698 C C . ASP A 1 340 ? 24.772 10.276 -8.852 1.00 87.81 340 ASP A C 1
ATOM 2700 O O . ASP A 1 340 ? 25.548 10.428 -9.803 1.00 87.81 340 ASP A O 1
ATOM 2704 N N . GLY A 1 341 ? 24.189 11.313 -8.242 1.00 91.44 341 GLY A N 1
ATOM 2705 C CA . GLY A 1 341 ? 24.358 12.697 -8.665 1.00 91.44 341 GLY A CA 1
ATOM 2706 C C . GLY A 1 341 ? 23.646 13.044 -9.978 1.00 91.44 341 GLY A C 1
ATOM 2707 O O . GLY A 1 341 ? 23.927 14.100 -10.554 1.00 91.44 341 GLY A O 1
ATOM 2708 N N . LYS A 1 342 ? 22.783 12.167 -10.514 1.00 93.12 342 LYS A N 1
ATOM 2709 C CA . LYS A 1 342 ? 22.083 12.366 -11.793 1.00 93.12 342 LYS A CA 1
ATOM 2710 C C . LYS A 1 342 ? 20.597 12.585 -11.563 1.00 93.12 342 LYS A C 1
ATOM 2712 O O . LYS A 1 342 ? 20.006 12.075 -10.625 1.00 93.12 342 LYS A O 1
ATOM 2717 N N . ASP A 1 343 ? 19.972 13.375 -12.434 1.00 92.38 343 ASP A N 1
ATOM 2718 C CA . ASP A 1 343 ? 18.525 13.583 -12.380 1.00 92.38 343 ASP A CA 1
ATOM 2719 C C . ASP A 1 343 ? 17.803 12.282 -12.800 1.00 92.38 343 ASP A C 1
ATOM 2721 O O . ASP A 1 343 ? 17.860 11.935 -13.984 1.00 92.38 343 ASP A O 1
ATOM 2725 N N . PRO A 1 344 ? 17.080 11.590 -11.895 1.00 87.56 344 PRO A N 1
ATOM 2726 C CA . PRO A 1 344 ? 16.370 10.354 -12.224 1.00 87.56 344 PRO A CA 1
ATOM 2727 C C . PRO A 1 344 ? 15.210 10.577 -13.208 1.00 87.56 344 PRO A C 1
ATOM 2729 O O . PRO A 1 344 ? 14.673 9.623 -13.761 1.00 87.56 344 PRO A O 1
ATOM 2732 N N . LEU A 1 345 ? 14.820 11.834 -13.451 1.00 90.75 345 LEU A N 1
ATOM 2733 C CA . LEU A 1 345 ? 13.772 12.243 -14.388 1.00 90.75 345 LEU A CA 1
ATOM 2734 C C . LEU A 1 345 ? 14.341 13.033 -15.582 1.00 90.75 345 LEU A C 1
ATOM 2736 O O . LEU A 1 345 ? 13.612 13.806 -16.212 1.00 90.75 345 LEU A O 1
ATOM 2740 N N . ALA A 1 346 ? 15.634 12.882 -15.901 1.00 93.06 346 ALA A N 1
ATOM 2741 C CA . ALA A 1 346 ? 16.298 13.636 -16.972 1.00 93.06 346 ALA A CA 1
ATOM 2742 C C . ALA A 1 346 ? 15.608 13.493 -18.344 1.00 93.06 346 ALA A C 1
ATOM 2744 O O . ALA A 1 346 ? 15.570 14.460 -19.121 1.00 93.06 346 ALA A O 1
ATOM 2745 N N . ASP A 1 347 ? 15.030 12.318 -18.603 1.00 90.12 347 ASP A N 1
ATOM 2746 C CA . ASP A 1 347 ? 14.357 11.966 -19.858 1.00 90.12 347 ASP A CA 1
ATOM 2747 C C . ASP A 1 347 ? 12.932 12.527 -19.962 1.00 90.12 347 ASP A C 1
ATOM 2749 O O . ASP A 1 347 ? 12.369 12.595 -21.056 1.00 90.12 347 ASP A O 1
ATOM 2753 N N . LEU A 1 348 ? 12.348 12.985 -18.849 1.00 86.12 348 LEU A N 1
ATOM 2754 C CA . LEU A 1 348 ? 11.003 13.547 -18.843 1.00 86.12 348 LEU A CA 1
ATOM 2755 C C . LEU A 1 348 ? 11.018 15.042 -19.211 1.00 86.12 348 LEU A C 1
ATOM 2757 O O . LEU A 1 348 ? 11.803 15.833 -18.659 1.00 86.12 348 LEU A O 1
ATOM 2761 N N . PRO A 1 349 ? 10.122 15.485 -20.116 1.00 90.25 349 PRO A N 1
ATOM 2762 C CA . PRO A 1 349 ? 9.922 16.903 -20.376 1.00 90.25 349 PRO A CA 1
ATOM 2763 C C . PRO A 1 349 ? 9.511 17.640 -19.096 1.00 90.25 349 PRO A C 1
ATOM 2765 O O . PRO A 1 349 ? 8.613 17.210 -18.377 1.00 90.25 349 PRO A O 1
ATOM 2768 N N . ILE A 1 350 ? 10.109 18.809 -18.838 1.00 87.06 350 ILE A N 1
ATOM 2769 C CA . ILE A 1 350 ? 9.799 19.626 -17.645 1.00 87.06 350 ILE A CA 1
ATOM 2770 C C . ILE A 1 350 ? 8.303 19.956 -17.561 1.00 87.06 350 ILE A C 1
ATOM 2772 O O . ILE A 1 350 ? 7.742 20.024 -16.471 1.00 87.06 350 ILE A O 1
ATOM 2776 N N . GLN A 1 351 ? 7.652 20.156 -18.708 1.00 85.44 351 GLN A N 1
ATOM 2777 C CA . GLN A 1 351 ? 6.226 20.456 -18.752 1.00 85.44 351 GLN A CA 1
ATOM 2778 C C . GLN A 1 351 ? 5.372 19.271 -18.273 1.00 85.44 351 GLN A C 1
ATOM 2780 O O . GLN A 1 351 ? 4.450 19.477 -17.492 1.00 85.44 351 GLN A O 1
ATOM 2785 N N . ALA A 1 352 ? 5.741 18.037 -18.637 1.00 85.62 352 ALA A N 1
ATOM 2786 C CA . ALA A 1 352 ? 5.051 16.830 -18.181 1.00 85.62 352 ALA A CA 1
ATOM 2787 C C . ALA A 1 352 ? 5.121 16.680 -16.650 1.00 85.62 352 ALA A C 1
ATOM 2789 O O . ALA A 1 352 ? 4.122 16.362 -16.010 1.00 85.62 352 ALA A O 1
ATOM 2790 N N . LEU A 1 353 ? 6.271 17.013 -16.048 1.00 84.88 353 LEU A N 1
ATOM 2791 C CA . LEU A 1 353 ? 6.441 17.028 -14.589 1.00 84.88 353 LEU A CA 1
ATOM 2792 C C . LEU A 1 353 ? 5.552 18.081 -13.907 1.00 84.88 353 LEU A C 1
ATOM 2794 O O . LEU A 1 353 ? 4.931 17.809 -12.881 1.00 84.88 353 LEU A O 1
ATOM 2798 N N . LYS A 1 354 ? 5.461 19.288 -14.482 1.00 80.50 354 LYS A N 1
ATOM 2799 C CA . LYS A 1 354 ? 4.659 20.389 -13.920 1.00 80.50 354 LYS A CA 1
ATOM 2800 C C . LYS A 1 354 ? 3.166 20.107 -13.952 1.00 80.50 354 LYS A C 1
ATOM 2802 O O . LYS A 1 354 ? 2.480 20.387 -12.971 1.00 80.50 354 LYS A O 1
ATOM 2807 N N . ASP A 1 355 ? 2.694 19.530 -15.049 1.00 81.94 355 ASP A N 1
ATOM 2808 C CA . ASP A 1 355 ? 1.275 19.248 -15.259 1.00 81.94 355 ASP A CA 1
ATOM 2809 C C . ASP A 1 355 ? 0.821 17.972 -14.531 1.00 81.94 355 ASP A C 1
ATOM 2811 O O . ASP A 1 355 ? -0.337 17.574 -14.635 1.00 81.94 355 ASP A O 1
ATOM 2815 N N . ASN A 1 356 ? 1.725 17.329 -13.777 1.00 72.94 356 ASN A N 1
ATOM 2816 C CA . ASN A 1 356 ? 1.521 16.018 -13.165 1.00 72.94 356 ASN A CA 1
ATOM 2817 C C . ASN A 1 356 ? 1.134 14.940 -14.201 1.00 72.94 356 ASN A C 1
ATOM 2819 O O . ASN A 1 356 ? 0.529 13.921 -13.867 1.00 72.94 356 ASN A O 1
ATOM 2823 N N . LEU A 1 357 ? 1.504 15.175 -15.467 1.00 66.75 357 LEU A N 1
ATOM 2824 C CA . LEU A 1 357 ? 1.291 14.306 -16.620 1.00 66.75 357 LEU A CA 1
ATOM 2825 C C . LEU A 1 357 ? 2.459 13.327 -16.729 1.00 66.75 357 LEU A C 1
ATOM 2827 O O . LEU A 1 357 ? 3.154 13.248 -17.740 1.00 66.75 357 LEU A O 1
ATOM 2831 N N . LEU A 1 358 ? 2.673 12.561 -15.662 1.00 66.19 358 LEU A N 1
ATOM 2832 C CA . LEU A 1 358 ? 3.574 11.408 -15.701 1.00 66.19 358 LEU A CA 1
ATOM 2833 C C . LEU A 1 358 ? 3.015 10.276 -16.587 1.00 66.19 358 LEU A C 1
ATOM 2835 O O . LEU A 1 358 ? 3.702 9.287 -16.796 1.00 66.19 358 LEU A O 1
ATOM 2839 N N . ASP A 1 359 ? 1.807 10.451 -17.131 1.00 52.69 359 ASP A N 1
ATOM 2840 C CA . ASP A 1 359 ? 1.040 9.530 -17.980 1.00 52.69 359 ASP A CA 1
ATOM 2841 C C . ASP A 1 359 ? 1.591 9.380 -19.419 1.00 52.69 359 ASP A C 1
ATOM 2843 O O . ASP A 1 359 ? 0.841 9.015 -20.322 1.00 52.69 359 ASP A O 1
ATOM 2847 N N . CYS A 1 360 ? 2.869 9.703 -19.657 1.00 42.53 360 CYS A N 1
ATOM 2848 C CA . CYS A 1 360 ? 3.487 9.689 -20.990 1.00 42.53 360 CYS A CA 1
ATOM 2849 C C . CYS A 1 360 ? 3.845 8.296 -21.493 1.00 42.53 360 CYS A C 1
ATOM 2851 O O . CYS A 1 360 ? 4.334 7.488 -20.669 1.00 42.53 360 CYS A O 1
#

Foldseek 3Di:
DDDDDDDDDDDDDDDDDDDDDDDDDDDDDDDDDDDDDDDDDPDDDPDPPPDPDPPPPPVPPDPDDADDQQAKAAAADDLVVLCVVCVVPDDDDSVCSCPVGRVVSVVVCVVVVRHRHHCVVVVVRPGMDGPNVVLVVVLVVVVCVLLPCVQQCNCVVCVVPDDLVLVLLVLLLVLLVLLLVLVVCVVVVQLAQPHPDPLLQAVLQVNLVVCVCCVVVVNADNSSLSNLVSLVSCVVRVPDNVSYDPCSVVSSVLSPDPPNRPPPDPDPDPDDDDDDDDDDDDDDDDDDDPDPDVDPPDSRPSPSVVSVVVSDVVCDPNDDDCVSVCLPDDQQRCLVSGPNSGNPCPVPDNVCSVVVVSSD

Radius of gyration: 31.26 Å; chains: 1; bounding box: 60×79×113 Å

Sequence (360 aa):
MPPAKRQKKTRNSDVSQADSPKSGADSSKTNMNDRETLGEISGNDGVNHQSPNQSEKDKSDDTKADPKPHDYICIHRPFFDAKNEGFRGKEMETDDIVDEIYQPGFDAEKKRGIFKAPPSEHKDHKWIMMWDAFLKDDLLGRKAKYCDPDNFDAYQRIAENDDADGSKELTGLLGCALLTALSAIDQAGELKPDSRFLDLALVISEYLDASHDLPDYGIEGECVAWRKEAVVLFKKGKLDPKKALWGTAGLLKKLESPSNWSTDEMDDNSGEEEDKENQKTSSGKKRKRETQSKVKEEKDPWQWDKKFKACKKKAGKTFGGEKYDITKFTRAERAREAFDGKDPLADLPIQALKDNLLDC

Secondary structure (DSSP, 8-state):
-PPPPPPP-------------------------------------------S-----------PPPPPTT-EEE-PPPHHHHHHHHTTT----HHHHIIIIIHHHHHHHHHTT-TT--TTT-TT---EEEHHHHHHHHHHHHHHHHT-GGGGTHHHHHHHH--HHHHHHHHHHHHHHHHHHHHHHHHTT--STT-SSTTHHHHHHHHHHTTSSGGGGT--GGGGTHHHHHHHHHHHTT--GGGS-TTHHHHHHHHH-TTTT-TT----------------------------------S-TT-HHHHHHHHHHHHGGGSSSGGG-GGGS-HHHHHHHSTTSS-TTTTS-HHHHHTT----